Protein AF-A0A976CDK0-F1 (afdb_monomer)

Radius of gyration: 31.65 Å; Cα contacts (8 Å, |Δi|>4): 312; chains: 1; bounding box: 54×94×90 Å

Nearest PDB structures (foldseek):
  4zwt-assembly2_L  TM=7.787E-01  e=9.839E-01  Tequatrovirus T4
  4zwt-assembly1_A  TM=8.012E-01  e=1.835E+00  Tequatrovirus T4
  4zwt-assembly1_B  TM=7.667E-01  e=1.952E+00  Tequatrovirus T4
  4zwt-assembly1_F  TM=6.330E-01  e=9.839E-01  Tequatrovirus T4

Sequence (277 aa):
MKTQIATLITIPIVIILAWLLIQSVKGPIDMQNRIIEQQKSVTKKLKFLRILQKAYLGKYGKYAKDWESLIEFAKTGQIPNIVRRDVKTKVEGQYKTVIDTVGMISVADEIMKKYPEYTADDLPTIPNMSKDKKFGLAAGQLNMGKADGAKFMVQIFEIKDLYPLDPERGAFLNEKGEPMNVNNLIAEFNKRKEELEKEAKTFQDKMDKMLEDERKKIGGGKPSDSVDSLATINLSKNADFRKNKEKWTDLSKYINLNRKRIEKLEKEPLRIGSLEE

Structure (mmCIF, N/CA/C/O backbone):
data_AF-A0A976CDK0-F1
#
_entry.id   AF-A0A976CDK0-F1
#
loop_
_atom_site.group_PDB
_atom_site.id
_atom_site.type_symbol
_atom_site.label_atom_id
_atom_site.label_alt_id
_atom_site.label_comp_id
_atom_site.label_asym_id
_atom_site.label_entity_id
_atom_site.label_seq_id
_atom_site.pdbx_PDB_ins_code
_atom_site.Cartn_x
_atom_site.Cartn_y
_atom_site.Cartn_z
_atom_site.occupancy
_atom_site.B_iso_or_equiv
_atom_site.auth_seq_id
_atom_site.auth_comp_id
_atom_site.auth_asym_id
_atom_site.auth_atom_id
_atom_site.pdbx_PDB_model_num
ATOM 1 N N . MET A 1 1 ? 27.046 51.647 -31.884 1.00 59.38 1 MET A N 1
ATOM 2 C CA . MET A 1 1 ? 25.724 51.035 -32.163 1.00 59.38 1 MET A CA 1
ATOM 3 C C . MET A 1 1 ? 25.725 49.501 -32.065 1.00 59.38 1 MET A C 1
ATOM 5 O O . MET A 1 1 ? 24.799 48.970 -31.473 1.00 59.38 1 MET A O 1
ATOM 9 N N . LYS A 1 2 ? 26.749 48.767 -32.544 1.00 56.47 2 LYS A N 1
ATOM 10 C CA . LYS A 1 2 ? 26.783 47.281 -32.483 1.00 56.47 2 LYS A CA 1
ATOM 11 C C . LYS A 1 2 ? 26.787 46.682 -31.059 1.00 56.47 2 LYS A C 1
ATOM 13 O O . LYS A 1 2 ? 26.142 45.670 -30.824 1.00 56.47 2 LYS A O 1
ATOM 18 N N . THR A 1 3 ? 27.449 47.328 -30.099 1.00 66.44 3 THR A N 1
ATOM 19 C CA . THR A 1 3 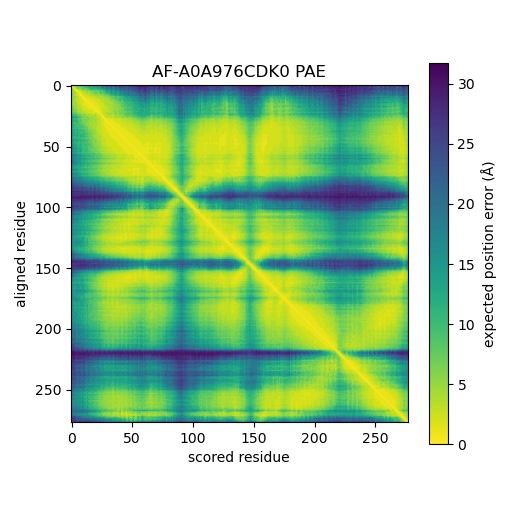? 27.498 46.893 -28.687 1.00 66.44 3 THR A CA 1
ATOM 20 C C . THR A 1 3 ? 26.181 47.102 -27.939 1.00 66.44 3 THR A C 1
ATOM 22 O O . THR A 1 3 ? 25.824 46.285 -27.102 1.00 66.44 3 THR A O 1
ATOM 25 N N . GLN A 1 4 ? 25.414 48.144 -28.273 1.00 66.00 4 GLN A N 1
ATOM 26 C CA . GLN A 1 4 ? 24.131 48.428 -27.615 1.00 66.00 4 GLN A CA 1
ATOM 27 C C . GLN A 1 4 ? 23.053 47.393 -27.968 1.00 6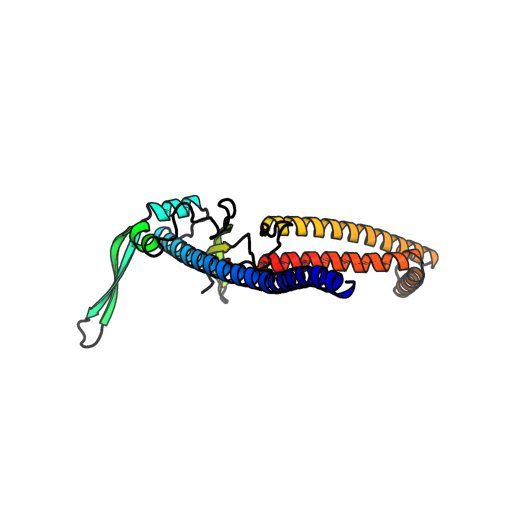6.00 4 GLN A C 1
ATOM 29 O O . GLN A 1 4 ? 22.265 47.015 -27.108 1.00 66.00 4 GLN A O 1
ATOM 34 N N . ILE A 1 5 ? 23.062 46.881 -29.203 1.00 74.06 5 ILE A N 1
ATOM 35 C CA . ILE A 1 5 ? 22.134 45.831 -29.652 1.00 74.06 5 ILE A CA 1
ATOM 36 C C . ILE A 1 5 ? 22.462 44.491 -28.975 1.00 74.06 5 ILE A C 1
ATOM 38 O O . ILE A 1 5 ? 21.556 43.790 -28.532 1.00 74.06 5 ILE A O 1
ATOM 42 N N . ALA A 1 6 ? 23.752 44.160 -28.827 1.00 72.62 6 ALA A N 1
ATOM 43 C CA . ALA A 1 6 ? 24.181 42.951 -28.123 1.00 72.62 6 ALA A CA 1
ATOM 44 C C . ALA A 1 6 ? 23.751 42.967 -26.646 1.00 72.62 6 ALA A C 1
ATOM 46 O O . ALA A 1 6 ? 23.193 41.985 -26.156 1.00 72.62 6 ALA A O 1
ATOM 47 N N . THR A 1 7 ? 23.929 44.092 -25.948 1.00 79.75 7 THR A N 1
ATOM 48 C CA . THR A 1 7 ? 23.494 44.237 -24.551 1.00 79.75 7 THR A CA 1
ATOM 49 C C . THR A 1 7 ? 21.972 44.143 -24.412 1.00 79.75 7 THR A C 1
ATOM 51 O O . THR A 1 7 ? 21.486 43.465 -23.509 1.00 79.75 7 THR A O 1
ATOM 54 N N . LEU A 1 8 ? 21.212 44.750 -25.331 1.00 84.12 8 LEU A N 1
ATOM 55 C CA . LEU A 1 8 ? 19.746 44.742 -25.301 1.00 84.12 8 LEU A CA 1
ATOM 56 C C . LEU A 1 8 ? 19.145 43.336 -25.477 1.00 84.12 8 LEU A C 1
ATOM 58 O O . LEU A 1 8 ? 18.120 43.038 -24.874 1.00 84.12 8 LEU A O 1
ATOM 62 N N . ILE A 1 9 ? 19.792 42.464 -26.259 1.00 85.38 9 ILE A N 1
ATOM 63 C CA . ILE A 1 9 ? 19.375 41.063 -26.453 1.00 85.38 9 ILE A CA 1
ATOM 64 C C . ILE A 1 9 ? 19.882 40.163 -25.315 1.00 85.38 9 ILE A C 1
ATOM 66 O O . ILE A 1 9 ? 19.202 39.222 -24.913 1.00 85.38 9 ILE A O 1
ATOM 70 N N . THR A 1 10 ? 21.057 40.454 -24.755 1.00 88.31 10 THR A N 1
ATOM 71 C CA . THR A 1 10 ? 21.660 39.609 -23.711 1.00 88.31 10 THR A CA 1
ATOM 72 C C . THR A 1 10 ? 20.915 39.721 -22.380 1.00 88.31 10 THR A C 1
ATOM 74 O O . THR A 1 10 ? 20.732 38.716 -21.700 1.00 88.31 10 THR A O 1
ATOM 77 N N . ILE A 1 11 ? 20.427 40.911 -22.015 1.00 91.25 11 ILE A N 1
ATOM 78 C CA . ILE A 1 11 ? 19.685 41.128 -20.760 1.00 91.25 11 ILE A CA 1
ATOM 79 C C . ILE A 1 11 ? 18.447 40.214 -20.623 1.00 91.25 11 ILE A C 1
ATOM 81 O O . ILE A 1 11 ? 18.363 39.506 -19.618 1.00 91.25 11 ILE A O 1
ATOM 85 N N . PRO A 1 12 ? 17.500 40.155 -21.584 1.00 92.56 12 PRO A N 1
ATOM 86 C CA . PRO A 1 12 ? 16.338 39.275 -21.462 1.00 92.56 12 PRO A CA 1
ATOM 87 C C . PRO A 1 12 ? 16.730 37.793 -21.447 1.00 92.56 12 PRO A C 1
ATOM 89 O O . PRO A 1 12 ? 16.128 37.020 -20.707 1.00 92.56 12 PRO A O 1
ATOM 92 N N . ILE A 1 13 ? 17.777 37.397 -22.180 1.00 93.62 13 ILE A N 1
ATOM 93 C CA . ILE A 1 13 ? 18.296 36.021 -22.147 1.00 93.62 13 ILE A CA 1
ATOM 94 C C . ILE A 1 13 ? 18.815 35.671 -20.748 1.00 93.62 13 ILE A C 1
ATOM 96 O O . ILE A 1 13 ? 18.483 34.612 -20.222 1.00 93.62 13 ILE A O 1
ATOM 100 N N . VAL A 1 14 ? 19.575 36.565 -20.111 1.00 93.75 14 VAL A N 1
ATOM 101 C CA . VAL A 1 14 ? 20.077 36.362 -18.742 1.00 93.75 14 VAL A CA 1
ATOM 102 C C . VAL A 1 14 ? 18.929 36.269 -17.736 1.00 93.75 14 VAL A C 1
ATOM 104 O O . VAL A 1 14 ? 18.975 35.421 -16.850 1.00 93.75 14 VAL A O 1
ATOM 107 N N . ILE A 1 15 ? 17.875 37.075 -17.886 1.00 94.19 15 ILE A N 1
ATOM 108 C CA . ILE A 1 15 ? 16.689 37.010 -17.015 1.00 94.19 15 ILE A CA 1
ATOM 109 C C . ILE A 1 15 ? 15.954 35.672 -17.183 1.00 94.19 15 ILE A C 1
ATOM 111 O O . ILE A 1 15 ? 15.599 35.041 -16.187 1.00 94.19 15 ILE A O 1
ATOM 115 N N . ILE A 1 16 ? 15.767 35.204 -18.422 1.00 95.44 16 ILE A N 1
ATOM 116 C CA . ILE A 1 16 ? 15.150 33.898 -18.705 1.00 95.44 16 ILE A CA 1
ATOM 117 C C . ILE A 1 16 ? 15.999 32.767 -18.117 1.00 95.44 16 ILE A C 1
ATOM 119 O O . ILE A 1 16 ? 15.465 31.874 -17.463 1.00 95.44 16 ILE A O 1
ATOM 123 N N . LEU A 1 17 ? 17.322 32.818 -18.288 1.00 92.62 17 LEU A N 1
ATOM 124 C CA . LEU A 1 17 ? 18.241 31.831 -17.718 1.00 92.62 17 LEU A CA 1
ATOM 125 C C . LEU A 1 17 ? 18.219 31.841 -16.185 1.00 92.62 17 LEU A C 1
ATOM 127 O O . LEU A 1 17 ? 18.187 30.777 -15.571 1.00 92.62 17 LEU A O 1
ATOM 131 N N . ALA A 1 18 ? 18.176 33.019 -15.558 1.00 92.56 18 ALA A N 1
ATOM 132 C CA . ALA A 1 18 ? 18.043 33.140 -14.110 1.00 92.56 18 ALA A CA 1
ATOM 133 C C . ALA A 1 18 ? 16.724 32.524 -13.611 1.00 92.56 18 ALA A C 1
ATOM 135 O O . ALA A 1 18 ? 16.719 31.800 -12.615 1.00 92.56 18 ALA A O 1
ATOM 136 N N . TRP A 1 19 ? 15.616 32.745 -14.326 1.00 92.81 19 TRP A N 1
ATOM 137 C CA . TRP A 1 19 ? 14.326 32.132 -14.007 1.00 92.81 19 TRP A CA 1
ATOM 138 C C . TRP A 1 19 ? 14.344 30.603 -14.170 1.00 92.81 19 TRP A C 1
ATOM 140 O O . TRP A 1 19 ? 13.895 29.893 -13.269 1.00 92.81 19 TRP A O 1
ATOM 150 N N . LEU A 1 20 ? 14.936 30.084 -15.254 1.00 91.12 20 LEU A N 1
ATOM 151 C CA . LEU A 1 20 ? 15.086 28.642 -15.488 1.00 91.12 20 LEU A CA 1
ATOM 152 C C . LEU A 1 20 ? 15.945 27.962 -14.413 1.00 91.12 20 LEU A C 1
ATOM 154 O O . LEU A 1 20 ? 15.600 26.872 -13.960 1.00 91.12 20 LEU A O 1
ATOM 158 N N . LEU A 1 21 ? 17.024 28.605 -13.955 1.00 90.00 21 LEU A N 1
ATOM 159 C CA . LEU A 1 21 ? 17.853 28.088 -12.860 1.00 90.00 21 LEU A CA 1
ATOM 160 C C . LEU A 1 21 ? 17.070 28.006 -11.547 1.00 90.00 21 LEU A C 1
ATOM 162 O O . LEU A 1 21 ? 17.123 26.986 -10.858 1.00 90.00 21 LEU A O 1
ATOM 166 N N . ILE A 1 22 ? 16.296 29.046 -11.221 1.00 88.69 22 ILE A N 1
ATOM 167 C CA . ILE A 1 22 ? 15.431 29.043 -10.036 1.00 88.69 22 ILE A CA 1
ATOM 168 C C . ILE A 1 22 ? 14.406 27.908 -10.132 1.00 88.69 22 ILE A C 1
ATOM 170 O O . ILE A 1 22 ? 14.217 27.175 -9.162 1.00 88.69 22 ILE A O 1
ATOM 174 N N . GLN A 1 23 ? 13.760 27.735 -11.286 1.00 86.88 23 GLN A N 1
ATOM 175 C CA . GLN A 1 23 ? 12.752 26.695 -11.480 1.00 86.88 23 GLN A CA 1
ATOM 176 C C . GLN A 1 23 ? 13.356 25.283 -11.429 1.00 86.88 23 GLN A C 1
ATOM 178 O O . GLN A 1 23 ? 12.763 24.387 -10.827 1.00 86.88 23 GLN A O 1
ATOM 183 N N . SER A 1 24 ? 14.561 25.099 -11.980 1.00 83.88 24 SER A N 1
ATOM 184 C CA . SER A 1 24 ? 15.288 23.826 -11.954 1.00 83.88 24 SER A CA 1
ATOM 185 C C . SER A 1 24 ? 15.629 23.366 -10.536 1.00 83.88 24 SER A C 1
ATOM 187 O O . SER A 1 24 ? 15.655 22.164 -10.286 1.00 83.88 24 SER A O 1
ATOM 189 N N . VAL A 1 25 ? 15.903 24.297 -9.615 1.00 84.88 25 VAL A N 1
ATOM 190 C CA . VAL A 1 25 ? 16.219 23.974 -8.214 1.00 84.88 25 VAL A CA 1
ATOM 191 C C . VAL A 1 25 ? 14.953 23.858 -7.364 1.00 84.88 25 VAL A C 1
ATOM 193 O O . VAL A 1 25 ? 14.850 22.948 -6.545 1.00 84.88 25 VAL A O 1
ATOM 196 N N . LYS A 1 26 ? 13.967 24.744 -7.560 1.00 87.12 26 LYS A N 1
ATOM 197 C CA . LYS A 1 26 ? 12.725 24.736 -6.769 1.00 87.12 26 LYS A CA 1
ATOM 198 C C . LYS A 1 26 ? 11.848 23.517 -7.044 1.00 87.12 26 LYS A C 1
ATOM 200 O O . LYS A 1 26 ? 11.309 22.956 -6.099 1.00 87.12 26 LYS A O 1
ATOM 205 N N . GLY A 1 27 ? 11.762 23.056 -8.294 1.00 84.94 27 GLY A N 1
ATOM 206 C CA . GLY A 1 27 ? 10.902 21.924 -8.666 1.00 84.94 27 GLY A CA 1
ATOM 207 C C . GLY A 1 27 ? 11.129 20.658 -7.819 1.00 84.94 27 GLY A C 1
ATOM 208 O O . GLY A 1 27 ? 10.179 20.166 -7.207 1.00 84.94 27 GLY A O 1
ATOM 209 N N . PRO A 1 28 ? 12.369 20.137 -7.723 1.00 85.94 28 PRO A N 1
ATOM 210 C CA . PRO A 1 28 ? 12.673 18.979 -6.882 1.00 85.94 28 PRO A CA 1
ATOM 211 C C . PRO A 1 28 ? 12.389 19.203 -5.390 1.00 85.94 28 PRO A C 1
ATOM 213 O O . PRO A 1 28 ? 11.895 18.295 -4.725 1.00 85.94 28 PRO A O 1
ATOM 216 N N . ILE A 1 29 ? 12.670 20.403 -4.872 1.00 88.56 29 ILE A N 1
ATOM 217 C CA . ILE A 1 29 ? 12.457 20.748 -3.458 1.00 88.56 29 ILE A CA 1
ATOM 218 C C . ILE A 1 29 ? 10.961 20.761 -3.129 1.00 88.56 29 ILE A C 1
ATOM 220 O O . ILE A 1 29 ? 10.534 20.146 -2.153 1.00 88.56 29 ILE A O 1
ATOM 224 N N . ASP A 1 30 ? 10.151 21.402 -3.969 1.00 89.56 30 ASP A N 1
ATOM 225 C CA . ASP A 1 30 ? 8.702 21.480 -3.780 1.00 89.56 30 ASP A CA 1
ATOM 226 C C . ASP A 1 30 ? 8.060 20.086 -3.861 1.00 89.56 30 ASP A C 1
ATOM 228 O O . ASP A 1 30 ? 7.170 19.757 -3.073 1.00 89.56 30 ASP A O 1
ATOM 232 N N . MET A 1 31 ? 8.561 19.223 -4.752 1.00 87.69 31 MET A N 1
ATOM 233 C CA . MET A 1 31 ? 8.124 17.828 -4.839 1.00 87.69 31 MET A CA 1
ATOM 234 C C . MET A 1 31 ? 8.467 17.040 -3.567 1.00 87.69 31 MET A C 1
ATOM 236 O O . MET A 1 31 ? 7.613 16.318 -3.050 1.00 87.69 31 MET A O 1
ATOM 240 N N . GLN A 1 32 ? 9.684 17.186 -3.034 1.00 90.62 32 GLN A N 1
ATOM 241 C CA . GLN A 1 32 ? 10.087 16.530 -1.785 1.00 90.62 32 GLN A CA 1
ATOM 242 C C . GLN A 1 32 ? 9.243 17.001 -0.597 1.00 90.62 32 GLN A C 1
ATOM 244 O O . GLN A 1 32 ? 8.732 16.173 0.157 1.00 90.62 32 GLN A O 1
ATOM 249 N N . ASN A 1 33 ? 9.021 18.311 -0.468 1.00 92.69 33 ASN A N 1
ATOM 250 C CA . ASN A 1 33 ? 8.164 18.870 0.577 1.00 92.69 33 ASN A CA 1
ATOM 251 C C . ASN A 1 33 ? 6.738 18.317 0.479 1.00 92.69 33 ASN A C 1
ATOM 253 O O . ASN A 1 33 ? 6.183 17.855 1.477 1.00 92.69 33 ASN A O 1
ATOM 257 N N . ARG A 1 34 ? 6.181 18.256 -0.736 1.00 91.88 34 ARG A N 1
ATOM 258 C CA . ARG A 1 34 ? 4.864 17.662 -0.985 1.00 91.88 34 ARG A CA 1
ATOM 259 C C . ARG A 1 34 ? 4.804 16.187 -0.578 1.00 91.88 34 ARG A C 1
ATOM 261 O O . ARG A 1 34 ? 3.802 15.761 -0.007 1.00 91.88 34 ARG A O 1
ATOM 268 N N . ILE A 1 35 ? 5.850 15.404 -0.853 1.00 92.44 35 ILE A N 1
ATOM 269 C CA . ILE A 1 35 ? 5.938 13.999 -0.424 1.00 92.44 35 ILE A CA 1
ATOM 270 C C . ILE A 1 35 ? 5.919 13.903 1.105 1.00 92.44 35 ILE A C 1
ATOM 272 O O . ILE A 1 35 ? 5.119 13.146 1.655 1.00 92.44 35 ILE A O 1
ATOM 276 N N . ILE A 1 36 ? 6.742 14.697 1.792 1.00 93.56 36 ILE A N 1
ATOM 277 C CA . ILE A 1 36 ? 6.853 14.689 3.258 1.00 93.56 36 ILE A CA 1
ATOM 278 C C . ILE A 1 36 ? 5.518 15.073 3.914 1.00 93.56 36 ILE A C 1
ATOM 280 O O . ILE A 1 36 ? 5.033 14.381 4.816 1.00 93.56 36 ILE A O 1
ATOM 284 N N . GLU A 1 37 ? 4.887 16.153 3.452 1.00 94.44 37 GLU A N 1
ATOM 285 C CA . 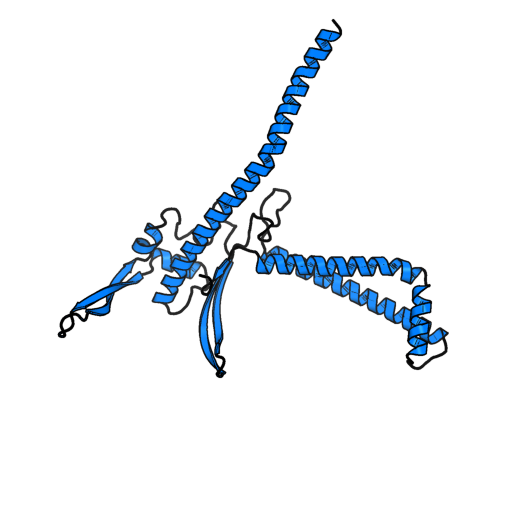GLU A 1 37 ? 3.586 16.605 3.959 1.00 94.44 37 GLU A CA 1
ATOM 286 C C . GLU A 1 37 ? 2.487 15.569 3.727 1.00 94.44 37 GLU A C 1
ATOM 288 O O . GLU A 1 37 ? 1.654 15.310 4.611 1.00 94.44 37 GLU A O 1
ATOM 293 N N . GLN A 1 38 ? 2.514 14.928 2.558 1.00 93.19 38 GLN A N 1
ATOM 294 C CA . GLN A 1 38 ? 1.556 13.895 2.223 1.00 93.19 38 GLN A CA 1
ATOM 295 C C . GLN A 1 38 ? 1.731 12.660 3.101 1.00 93.19 38 GLN A C 1
ATOM 297 O O . GLN A 1 38 ? 0.758 12.172 3.674 1.00 93.19 38 GLN A O 1
ATOM 302 N N . GLN A 1 39 ? 2.961 12.188 3.287 1.00 92.00 39 GLN A N 1
ATOM 303 C CA . GLN A 1 39 ? 3.252 11.057 4.166 1.00 92.00 39 GLN A CA 1
ATOM 304 C C . GLN A 1 39 ? 2.840 11.323 5.607 1.00 92.00 39 GLN A C 1
ATOM 306 O O . GLN A 1 39 ? 2.274 10.444 6.263 1.00 92.00 39 GLN A O 1
ATOM 311 N N . LYS A 1 40 ? 3.079 12.539 6.104 1.00 94.62 40 LYS A N 1
ATOM 312 C CA . LYS A 1 40 ? 2.646 12.947 7.442 1.00 94.62 40 LYS A CA 1
ATOM 313 C C . LYS A 1 40 ? 1.124 12.871 7.569 1.00 94.62 40 LYS A C 1
ATOM 315 O O . LYS A 1 40 ? 0.618 12.314 8.545 1.00 94.62 40 LYS A O 1
ATOM 320 N N . SER A 1 41 ? 0.402 13.375 6.569 1.00 95.19 41 SER A N 1
ATOM 321 C CA . SER A 1 41 ? -1.065 13.348 6.519 1.00 95.19 41 SER A CA 1
ATOM 322 C C . SER A 1 41 ? -1.619 11.923 6.433 1.00 95.19 41 SER A C 1
ATOM 324 O O . SER A 1 41 ? -2.510 11.564 7.206 1.00 95.19 41 SER A O 1
ATOM 326 N N . VAL A 1 42 ? -1.052 11.087 5.558 1.00 95.19 42 VAL A N 1
ATOM 327 C CA . VAL A 1 42 ? -1.414 9.670 5.405 1.00 95.19 42 VAL A CA 1
ATOM 328 C C . VAL A 1 42 ? -1.152 8.902 6.696 1.00 95.19 42 VAL A C 1
ATOM 330 O O . VAL A 1 42 ? -2.057 8.259 7.216 1.00 95.19 42 VAL A O 1
ATOM 333 N N . THR A 1 43 ? 0.038 9.032 7.283 1.00 94.44 43 THR A N 1
ATOM 334 C CA . THR A 1 43 ? 0.395 8.361 8.543 1.00 94.44 43 THR A CA 1
ATOM 335 C C . THR A 1 43 ? -0.544 8.761 9.679 1.00 94.44 43 THR A C 1
ATOM 337 O O . THR A 1 43 ? -0.986 7.908 10.452 1.00 94.44 43 THR A O 1
ATOM 340 N N . LYS A 1 44 ? -0.889 10.051 9.785 1.00 95.25 44 LYS A N 1
ATOM 341 C CA . LYS A 1 44 ? -1.844 10.542 10.787 1.00 95.25 44 LYS A CA 1
ATOM 342 C C . LYS A 1 44 ? -3.229 9.916 10.591 1.00 95.25 44 LYS A C 1
ATOM 344 O O . LYS A 1 44 ? -3.808 9.424 11.561 1.00 95.25 44 LYS A O 1
ATOM 349 N N . LYS A 1 45 ? -3.720 9.857 9.348 1.00 95.88 45 LYS A N 1
ATOM 350 C CA . LYS A 1 45 ? -5.005 9.226 9.015 1.00 95.88 45 LYS A CA 1
ATOM 351 C C . LYS A 1 45 ? -4.987 7.723 9.300 1.00 95.88 45 LYS A C 1
ATOM 353 O O . LYS A 1 45 ? -5.925 7.224 9.911 1.00 95.88 45 LYS A O 1
ATOM 358 N N . LEU A 1 46 ? -3.918 7.013 8.941 1.00 95.50 46 LEU A N 1
ATOM 359 C CA . LEU A 1 46 ? -3.758 5.586 9.235 1.00 95.50 46 LEU A CA 1
ATOM 360 C C . LEU A 1 46 ? -3.798 5.319 10.749 1.00 95.50 46 LEU A C 1
ATOM 362 O O . LEU A 1 46 ? -4.531 4.437 11.197 1.00 95.50 46 LEU A O 1
ATOM 366 N N . LYS A 1 47 ? -3.082 6.111 11.562 1.00 94.38 47 LYS A N 1
ATOM 367 C CA . LYS A 1 47 ? -3.126 6.001 13.035 1.00 94.38 47 LYS A CA 1
ATOM 368 C C . LYS A 1 47 ? -4.531 6.223 13.588 1.00 94.38 47 LYS A C 1
ATOM 370 O O . LYS A 1 47 ? -4.970 5.492 14.471 1.00 94.38 47 LYS A O 1
ATOM 375 N N . PHE A 1 48 ? -5.249 7.200 13.049 1.00 95.12 48 PHE A N 1
ATOM 376 C CA . PHE A 1 48 ? -6.640 7.443 13.405 1.00 95.12 48 PHE A CA 1
ATOM 377 C C . PHE A 1 48 ? -7.555 6.260 13.034 1.00 95.12 48 PHE A C 1
ATOM 379 O O . PHE A 1 48 ? -8.328 5.790 13.869 1.00 95.12 48 PHE A O 1
ATOM 386 N N . LEU A 1 49 ? -7.412 5.699 11.831 1.00 96.25 49 LEU A N 1
ATOM 387 C CA . LEU A 1 49 ? -8.163 4.514 11.408 1.00 96.25 49 LEU A CA 1
ATOM 388 C C . LEU A 1 49 ? -7.856 3.286 12.284 1.00 96.25 49 LEU A C 1
ATOM 390 O O . LEU A 1 49 ? -8.768 2.526 12.606 1.00 96.25 49 LEU A O 1
ATOM 394 N N . ARG A 1 50 ? -6.608 3.123 12.747 1.00 95.00 50 ARG A N 1
ATOM 395 C CA . ARG A 1 50 ? -6.225 2.094 13.736 1.00 95.00 50 ARG A CA 1
ATOM 396 C C . ARG A 1 50 ? -7.003 2.261 15.044 1.00 95.00 50 ARG A C 1
ATOM 398 O O . ARG A 1 50 ? -7.443 1.262 15.610 1.00 95.00 50 ARG A O 1
ATOM 405 N N . ILE A 1 51 ? -7.184 3.492 15.528 1.00 94.25 51 ILE A N 1
ATOM 406 C CA . ILE A 1 51 ? -7.964 3.771 16.747 1.00 94.25 51 ILE A CA 1
ATOM 407 C C . ILE A 1 51 ? -9.429 3.367 16.544 1.00 94.25 51 ILE A C 1
ATOM 409 O O . ILE A 1 51 ? -9.974 2.646 17.380 1.00 94.25 51 ILE A O 1
ATOM 413 N N . LEU A 1 52 ? -10.037 3.746 15.415 1.00 95.19 52 LEU A N 1
ATOM 414 C CA . LEU A 1 52 ? -11.411 3.349 15.083 1.00 95.19 52 LEU A CA 1
ATOM 415 C C . LEU A 1 52 ? -11.567 1.826 14.977 1.00 95.19 52 LEU A C 1
ATOM 417 O O . LEU A 1 52 ? -12.500 1.268 15.546 1.00 95.19 52 LEU A O 1
ATOM 421 N N . GLN A 1 53 ? -10.631 1.137 14.322 1.00 95.88 53 GLN A N 1
ATOM 422 C CA . GLN A 1 53 ? -10.636 -0.325 14.218 1.00 95.88 53 GLN A CA 1
ATOM 423 C C . GLN A 1 53 ? -10.481 -1.009 15.584 1.00 95.88 53 GLN A C 1
ATOM 425 O O . GLN A 1 53 ? -11.176 -1.983 15.867 1.00 95.88 53 GLN A O 1
ATOM 430 N N . LYS A 1 54 ? -9.620 -0.496 16.474 1.00 94.00 54 LYS A N 1
ATOM 431 C CA . LYS A 1 54 ? -9.493 -1.006 17.853 1.00 94.00 54 LYS A CA 1
ATOM 432 C C . LYS A 1 54 ? -10.776 -0.795 18.661 1.00 94.00 54 LYS A C 1
ATOM 434 O O . LYS A 1 54 ? -11.181 -1.694 19.394 1.00 94.00 54 LYS A O 1
ATOM 439 N N . ALA A 1 55 ? -11.433 0.351 18.503 1.00 93.38 55 ALA A N 1
ATOM 440 C CA . ALA A 1 55 ? -12.730 0.614 19.120 1.00 93.38 55 ALA A CA 1
ATOM 441 C C . ALA A 1 55 ? -13.816 -0.340 18.587 1.00 93.38 55 ALA A C 1
ATOM 443 O O . ALA A 1 55 ? -14.585 -0.902 19.368 1.00 93.38 55 ALA A O 1
ATOM 444 N N . TYR A 1 56 ? -13.826 -0.592 17.275 1.00 95.12 56 TYR A N 1
ATOM 445 C CA . TYR A 1 56 ? -14.723 -1.551 16.630 1.00 95.12 56 TYR A CA 1
ATOM 446 C C . TYR A 1 56 ? -14.495 -2.977 17.161 1.00 95.12 56 TYR A C 1
ATOM 448 O O . TYR A 1 56 ? -15.451 -3.657 17.537 1.00 95.12 56 TYR A O 1
ATOM 456 N N . LEU A 1 57 ? -13.229 -3.399 17.292 1.00 93.19 57 LEU A N 1
ATOM 457 C CA . LEU A 1 57 ? -12.852 -4.671 17.918 1.00 93.19 57 LEU A CA 1
ATOM 458 C C . LEU A 1 57 ? -13.365 -4.767 19.357 1.00 93.19 57 LEU A C 1
ATOM 460 O O . LEU A 1 57 ? -13.919 -5.798 19.729 1.00 93.19 57 LEU A O 1
ATOM 464 N N . GLY A 1 58 ? -13.204 -3.707 20.153 1.00 90.38 58 GLY A N 1
ATOM 465 C CA . GLY A 1 58 ? -13.657 -3.678 21.544 1.00 90.38 58 GLY A CA 1
ATOM 466 C C . GLY A 1 58 ? -15.166 -3.892 21.694 1.00 90.38 58 GLY A C 1
ATOM 467 O O . GLY A 1 58 ? -15.595 -4.528 22.652 1.00 90.38 58 GLY A O 1
ATOM 468 N N . LYS A 1 59 ? -15.967 -3.415 20.733 1.00 91.00 59 LYS A N 1
ATOM 469 C CA . LYS A 1 59 ? -17.426 -3.596 20.735 1.00 91.00 59 LYS A CA 1
ATOM 470 C C . LYS A 1 59 ? -17.868 -4.942 20.157 1.00 91.00 59 LYS A C 1
ATOM 472 O O . LYS A 1 59 ? -18.742 -5.590 20.723 1.00 91.00 59 LYS A O 1
ATOM 477 N N . TYR A 1 60 ? -17.314 -5.340 19.013 1.00 92.75 60 TYR A N 1
ATOM 478 C CA . TYR A 1 60 ? -17.833 -6.460 18.217 1.00 92.75 60 TYR A CA 1
ATOM 479 C C . TYR A 1 60 ? -16.984 -7.737 18.292 1.00 92.75 60 TYR A C 1
ATOM 481 O O . TYR A 1 60 ? -17.341 -8.741 17.676 1.00 92.75 60 TYR A O 1
ATOM 489 N N . GLY A 1 61 ? -15.836 -7.718 18.979 1.00 90.62 61 GLY A N 1
ATOM 490 C CA . GLY A 1 61 ? -14.912 -8.859 19.075 1.00 90.62 61 GLY A CA 1
ATOM 491 C C . GLY A 1 61 ? -14.219 -9.231 17.754 1.00 90.62 61 GLY A C 1
ATOM 492 O O . GLY A 1 61 ? -13.544 -10.258 17.657 1.00 90.62 61 GLY A O 1
ATOM 493 N N . LYS A 1 62 ? -14.380 -8.410 16.713 1.00 93.75 62 LYS A N 1
ATOM 494 C CA . LYS A 1 62 ? -13.741 -8.544 15.397 1.00 93.75 62 LYS A CA 1
ATOM 495 C C . LYS A 1 62 ? -13.466 -7.165 14.808 1.00 93.75 62 LYS A C 1
ATOM 497 O O . LYS A 1 62 ? -14.148 -6.219 15.177 1.00 93.75 62 LYS A O 1
ATOM 502 N N . TYR A 1 63 ? -12.516 -7.061 13.884 1.00 96.00 63 TYR A N 1
ATOM 503 C CA . TYR A 1 63 ? -12.287 -5.837 13.109 1.00 96.00 63 TYR A CA 1
ATOM 504 C C . TYR A 1 63 ? -13.325 -5.665 11.989 1.00 96.00 63 TYR A C 1
ATOM 506 O O . TYR A 1 63 ? -13.940 -6.646 11.552 1.00 96.00 63 TYR A O 1
ATOM 514 N N . ALA A 1 64 ? -13.522 -4.429 11.522 1.00 96.06 64 ALA A N 1
ATOM 515 C CA . ALA A 1 64 ? -14.410 -4.146 10.397 1.00 96.06 64 ALA A CA 1
ATOM 516 C C . ALA A 1 64 ? -13.748 -4.603 9.089 1.00 96.06 64 ALA A C 1
ATOM 518 O O . ALA A 1 64 ? -12.592 -4.262 8.830 1.00 96.06 64 ALA A O 1
ATOM 519 N N . LYS A 1 65 ? -14.475 -5.388 8.285 1.00 95.38 65 LYS A N 1
ATOM 520 C CA . LYS A 1 65 ? -13.973 -5.963 7.023 1.00 95.38 65 LYS A CA 1
ATOM 521 C C . LYS A 1 65 ? -14.125 -5.017 5.837 1.00 95.38 65 LYS A C 1
ATOM 523 O O . LYS A 1 65 ? -13.411 -5.148 4.850 1.00 95.38 65 LYS A O 1
ATOM 528 N N . ASP A 1 66 ? -15.055 -4.088 5.953 1.00 96.12 66 ASP A N 1
ATOM 529 C CA . ASP A 1 66 ? -15.547 -3.215 4.906 1.00 96.12 66 ASP A CA 1
ATOM 530 C C . ASP A 1 66 ? -15.704 -1.791 5.444 1.00 96.12 66 ASP A C 1
ATOM 532 O O . ASP A 1 66 ? -15.859 -1.551 6.646 1.00 96.12 66 ASP A O 1
ATOM 536 N N 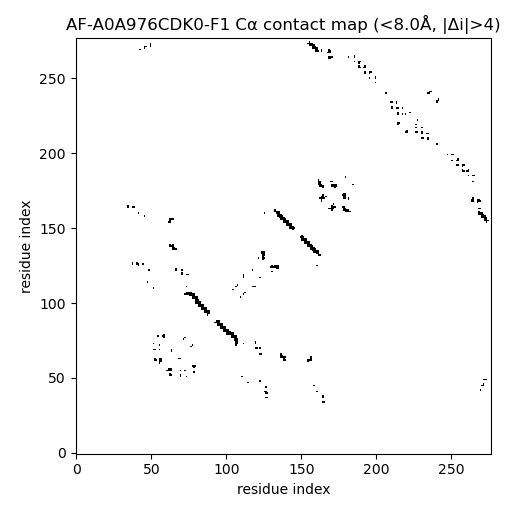. TRP A 1 67 ? -15.624 -0.830 4.527 1.00 96.25 67 TRP A N 1
ATOM 537 C CA . TRP A 1 67 ? -15.714 0.583 4.868 1.00 96.25 67 TRP A CA 1
ATOM 538 C C . TRP A 1 67 ? -17.101 0.968 5.369 1.00 96.25 67 TRP A C 1
ATOM 540 O O . TRP A 1 67 ? -17.187 1.786 6.272 1.00 96.25 67 TRP A O 1
ATOM 550 N N . GLU A 1 68 ? -18.163 0.373 4.829 1.00 96.19 68 GLU A N 1
ATOM 551 C CA . GLU A 1 68 ? -19.545 0.672 5.214 1.00 96.19 68 GLU A CA 1
ATOM 552 C C . GLU A 1 68 ? -19.770 0.425 6.710 1.00 96.19 68 GLU A C 1
ATOM 554 O O . GLU A 1 68 ? -20.144 1.351 7.431 1.00 96.19 68 GLU A O 1
ATOM 559 N N . SER A 1 69 ? -19.384 -0.755 7.203 1.00 95.94 69 SER A N 1
ATOM 560 C CA . SER A 1 69 ? -19.448 -1.093 8.631 1.00 95.94 69 SER A CA 1
ATOM 561 C C . SER A 1 69 ? -18.633 -0.136 9.510 1.00 95.94 69 SER A C 1
ATOM 563 O O . SER A 1 69 ? -19.049 0.225 10.614 1.00 95.94 69 SER A O 1
ATOM 565 N N . LEU A 1 70 ? -17.450 0.286 9.045 1.00 96.25 70 LEU A N 1
ATOM 566 C CA . LEU A 1 70 ? -16.597 1.208 9.800 1.00 96.25 70 LEU A CA 1
ATOM 567 C C . LEU A 1 70 ? -17.172 2.634 9.829 1.00 96.25 70 LEU A C 1
ATOM 569 O O . LEU A 1 70 ? -17.085 3.304 10.857 1.00 96.25 70 LEU A O 1
ATOM 573 N N . ILE A 1 71 ? -17.764 3.088 8.722 1.00 96.75 71 ILE A N 1
ATOM 574 C CA . ILE A 1 71 ? -18.419 4.397 8.594 1.00 96.75 71 ILE A CA 1
ATOM 575 C C . ILE A 1 71 ? -19.663 4.448 9.479 1.00 96.75 71 ILE A C 1
ATOM 577 O O . ILE A 1 71 ? -19.835 5.408 10.229 1.00 96.75 71 ILE A O 1
ATOM 581 N N . GLU A 1 72 ? -20.505 3.414 9.438 1.00 96.25 72 GLU A N 1
ATOM 582 C CA . GLU A 1 72 ? -21.682 3.316 10.302 1.00 96.25 72 GLU A CA 1
ATOM 583 C C . GLU A 1 72 ? -21.268 3.372 11.776 1.00 96.25 72 GLU A C 1
ATOM 585 O O . GLU A 1 72 ? -21.775 4.194 12.542 1.00 96.25 72 GLU A O 1
ATOM 590 N N . PHE A 1 73 ? -20.255 2.593 12.161 1.00 95.75 73 PHE A N 1
ATOM 591 C CA . PHE A 1 73 ? -19.715 2.630 13.515 1.00 95.75 73 PHE A CA 1
ATOM 592 C C . PHE A 1 73 ? -19.149 4.001 13.906 1.00 95.75 73 PHE A C 1
ATOM 594 O O . PHE A 1 73 ? -19.325 4.428 15.045 1.00 95.75 73 PHE A O 1
ATOM 601 N N . ALA A 1 74 ? -18.500 4.718 12.991 1.00 95.50 74 ALA A N 1
ATOM 602 C CA . ALA A 1 74 ? -18.004 6.062 13.269 1.00 95.50 74 ALA A CA 1
ATOM 603 C C . ALA A 1 74 ? -19.134 7.090 13.470 1.00 95.50 74 ALA A C 1
ATOM 605 O O . ALA A 1 74 ? -18.954 8.043 14.227 1.00 95.50 74 ALA A O 1
ATOM 606 N N . LYS A 1 75 ? -20.291 6.899 12.818 1.00 94.44 75 LYS A N 1
ATOM 607 C CA . LYS A 1 75 ? -21.456 7.797 12.911 1.00 94.44 75 LYS A CA 1
ATOM 608 C C . LYS A 1 75 ? -22.332 7.519 14.130 1.00 94.44 75 LYS A C 1
ATOM 610 O O . LYS A 1 75 ? -22.690 8.448 14.845 1.00 94.44 75 LYS A O 1
ATOM 615 N N . THR A 1 76 ? -22.711 6.260 14.339 1.00 93.50 76 THR A N 1
ATOM 616 C CA . THR A 1 76 ? -23.748 5.860 15.312 1.00 93.50 76 THR A CA 1
ATOM 617 C C . THR A 1 76 ? -23.234 4.877 16.361 1.00 93.50 76 THR A C 1
ATOM 619 O O . THR A 1 76 ? -23.962 4.493 17.279 1.00 93.50 76 THR A O 1
ATOM 622 N N . GLY A 1 77 ? -21.973 4.454 16.251 1.00 90.88 77 GLY A N 1
ATOM 623 C CA . GLY A 1 77 ? -21.362 3.520 17.179 1.00 90.88 77 GLY A CA 1
ATOM 624 C C . GLY A 1 77 ? -21.282 4.068 18.599 1.00 90.88 77 GLY A C 1
ATOM 625 O O . GLY A 1 77 ? -21.176 5.266 18.850 1.00 90.88 77 GLY A O 1
ATOM 626 N N . GLN A 1 78 ? -21.283 3.138 19.545 1.00 91.31 78 GLN A N 1
ATOM 627 C CA . GLN A 1 78 ? -21.146 3.409 20.969 1.00 91.31 78 GLN A CA 1
ATOM 628 C C . GLN A 1 78 ? -20.144 2.425 21.544 1.00 91.31 78 GLN A C 1
ATOM 630 O O . GLN A 1 78 ? -20.206 1.243 21.203 1.00 91.31 78 GLN A O 1
ATOM 635 N N . ILE A 1 79 ? -19.250 2.897 22.398 1.00 89.75 79 ILE A N 1
ATOM 636 C CA . ILE A 1 79 ? -18.223 2.088 23.053 1.00 89.75 79 ILE A CA 1
ATOM 637 C C . ILE A 1 79 ? -18.391 2.132 24.573 1.00 89.75 79 ILE A C 1
ATOM 639 O O . ILE A 1 79 ? -18.861 3.144 25.101 1.00 89.75 79 ILE A O 1
ATOM 643 N N . PRO A 1 80 ? -18.010 1.056 25.286 1.00 84.56 80 PRO A N 1
ATOM 644 C CA . PRO A 1 80 ? -18.006 1.064 26.741 1.00 84.56 80 PRO A CA 1
ATOM 645 C C . PRO A 1 80 ? -16.979 2.078 27.254 1.00 84.56 80 PRO A C 1
ATOM 647 O O . PRO A 1 80 ? -15.804 2.038 26.886 1.00 84.56 80 PRO A O 1
ATOM 650 N N . ASN A 1 81 ? -17.422 2.984 28.121 1.00 84.44 81 ASN A N 1
ATOM 651 C CA . ASN A 1 81 ? -16.558 3.898 28.849 1.00 84.44 81 ASN A CA 1
ATOM 652 C C . ASN A 1 81 ? -15.953 3.167 30.049 1.00 84.44 81 ASN A C 1
ATOM 654 O O . ASN A 1 81 ? -16.616 2.954 31.069 1.00 84.44 81 ASN A O 1
ATOM 658 N N . ILE A 1 82 ? -14.699 2.756 29.898 1.00 82.38 82 ILE A N 1
ATOM 659 C CA . ILE A 1 82 ? -13.968 1.995 30.906 1.00 82.38 82 ILE A CA 1
ATOM 660 C C . ILE A 1 82 ? -13.182 2.967 31.784 1.00 82.38 82 ILE A C 1
ATOM 662 O O . ILE A 1 82 ? -12.283 3.660 31.310 1.00 82.38 82 ILE A O 1
ATOM 666 N N . VAL A 1 83 ? -13.474 2.969 33.083 1.00 78.50 83 VAL A N 1
ATOM 667 C CA . VAL A 1 83 ? -12.779 3.794 34.073 1.00 78.50 83 VAL A CA 1
ATOM 668 C C . VAL A 1 83 ? -11.976 2.894 35.002 1.00 78.50 83 VAL A C 1
ATOM 670 O O . VAL A 1 83 ? -12.480 1.911 35.549 1.00 78.50 83 VAL A O 1
ATOM 673 N N . ARG A 1 84 ? -10.700 3.238 35.195 1.00 82.56 84 ARG A N 1
ATOM 674 C CA . ARG A 1 84 ? -9.845 2.605 36.203 1.00 82.56 84 ARG A CA 1
ATOM 675 C C . ARG A 1 84 ? -9.994 3.361 37.516 1.00 82.56 84 ARG A C 1
ATOM 677 O O . ARG A 1 84 ? -9.794 4.572 37.545 1.00 82.56 84 ARG A O 1
ATOM 684 N N . ARG A 1 85 ? -10.357 2.655 38.587 1.00 79.75 85 ARG A N 1
ATOM 685 C CA . ARG A 1 85 ? -10.468 3.211 39.940 1.00 79.75 85 ARG A CA 1
ATOM 686 C C . ARG A 1 85 ? -9.602 2.410 40.897 1.00 79.75 85 ARG A C 1
ATOM 688 O O . ARG A 1 85 ? -9.730 1.190 40.966 1.00 79.75 85 ARG A O 1
ATOM 695 N N . ASP A 1 86 ? -8.772 3.101 41.666 1.00 79.00 86 ASP A N 1
ATOM 696 C CA . ASP A 1 86 ? -7.982 2.480 42.724 1.00 79.00 86 ASP A CA 1
ATOM 697 C C . ASP A 1 86 ? -8.770 2.525 44.030 1.00 79.00 86 ASP A C 1
ATOM 699 O O . ASP A 1 86 ? -9.009 3.584 44.612 1.00 79.00 86 ASP A O 1
ATOM 703 N N . VAL A 1 87 ? -9.217 1.356 44.480 1.00 77.00 87 VAL A N 1
ATOM 704 C CA . VAL A 1 87 ? -9.985 1.209 45.715 1.00 77.00 87 VAL A CA 1
ATOM 705 C C . VAL A 1 87 ? -9.022 0.828 46.835 1.00 77.00 87 VAL A C 1
ATOM 707 O O . VAL A 1 87 ? -8.259 -0.131 46.706 1.00 77.00 87 VAL A O 1
ATOM 710 N N . LYS A 1 88 ? -9.045 1.575 47.946 1.00 69.06 88 LYS A N 1
ATOM 711 C CA . LYS A 1 88 ? -8.263 1.228 49.141 1.00 69.06 88 LYS A CA 1
ATOM 712 C C . LYS A 1 88 ? -8.750 -0.105 49.704 1.00 69.06 88 LYS A C 1
ATOM 714 O O . LYS A 1 88 ? -9.943 -0.291 49.942 1.00 69.06 88 LYS A O 1
ATOM 719 N N . THR A 1 89 ? -7.823 -1.028 49.916 1.00 71.62 89 THR A N 1
ATOM 720 C CA . THR A 1 89 ? -8.115 -2.323 50.540 1.00 71.62 89 THR A CA 1
ATOM 721 C C . THR A 1 89 ? -8.178 -2.148 52.062 1.00 71.62 89 THR A C 1
ATOM 723 O O . THR A 1 89 ? -7.631 -1.189 52.599 1.00 71.62 89 THR A O 1
ATO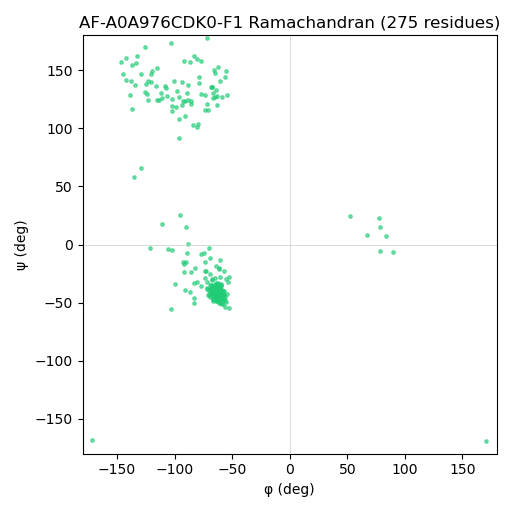M 726 N N . LYS A 1 90 ? -8.830 -3.073 52.785 1.00 67.50 90 LYS A N 1
ATOM 727 C CA . LYS A 1 90 ? -8.886 -3.062 54.266 1.00 67.50 90 LYS A CA 1
ATOM 728 C C . LYS A 1 90 ? -7.509 -3.174 54.946 1.00 67.50 90 LYS A C 1
ATOM 730 O O . LYS A 1 90 ? -7.418 -2.955 56.146 1.00 67.50 90 LYS A O 1
ATOM 735 N N . VAL A 1 91 ? -6.469 -3.531 54.195 1.00 70.81 91 VAL A N 1
ATOM 736 C CA . VAL A 1 91 ? -5.078 -3.570 54.653 1.00 70.81 91 VAL A CA 1
ATOM 737 C C . VAL A 1 91 ? -4.428 -2.228 54.324 1.00 70.81 91 VAL A C 1
ATOM 739 O O . VAL A 1 91 ? -4.431 -1.811 53.162 1.00 70.81 91 VAL A O 1
ATOM 742 N N . GLU A 1 92 ? -3.893 -1.547 55.339 1.00 64.25 92 GLU A N 1
ATOM 743 C CA . GLU A 1 92 ? -3.230 -0.251 55.173 1.00 64.25 92 GLU A CA 1
ATOM 744 C C . GLU A 1 92 ? -2.118 -0.326 54.114 1.00 64.25 92 GLU A C 1
ATOM 746 O O . GLU A 1 92 ? -1.265 -1.210 54.134 1.00 64.25 92 GLU A O 1
ATOM 751 N N . GLY A 1 93 ? -2.151 0.605 53.156 1.00 67.38 93 GLY A N 1
ATOM 752 C CA . GLY A 1 93 ? -1.131 0.746 52.112 1.00 67.38 93 GLY A CA 1
ATOM 753 C C . GLY A 1 93 ? -1.358 -0.048 50.819 1.00 67.38 93 GLY A C 1
ATOM 754 O O . GLY A 1 93 ? -0.625 0.176 49.859 1.00 67.38 93 GLY A O 1
ATOM 755 N N . GLN A 1 94 ? -2.373 -0.919 50.731 1.00 68.56 94 GLN A N 1
ATOM 756 C CA . GLN A 1 94 ? -2.660 -1.680 49.505 1.00 68.56 94 GLN A CA 1
ATOM 757 C C . GLN A 1 94 ? -3.842 -1.103 48.713 1.00 68.56 94 GLN A C 1
ATOM 759 O O . GLN A 1 94 ? -4.985 -1.077 49.180 1.00 68.56 94 GLN A O 1
ATOM 764 N N . TYR A 1 95 ? -3.581 -0.694 47.472 1.00 71.50 95 TYR A N 1
ATOM 765 C CA . TYR A 1 95 ? -4.601 -0.261 46.514 1.00 71.50 95 TYR A CA 1
ATOM 766 C C . TYR A 1 95 ? -4.947 -1.408 45.565 1.00 71.50 95 TYR A C 1
ATOM 768 O O . TYR A 1 95 ? -4.059 -2.045 45.002 1.00 71.50 95 TYR A O 1
ATOM 776 N N . LYS A 1 96 ? -6.243 -1.664 45.373 1.00 77.69 96 LYS A N 1
ATOM 777 C CA . LYS A 1 96 ? -6.741 -2.584 44.351 1.00 77.69 96 LYS A CA 1
ATOM 778 C C . LYS A 1 96 ? -7.259 -1.772 43.173 1.00 77.69 96 LYS A C 1
ATOM 780 O O . LYS A 1 96 ? -8.265 -1.076 43.302 1.00 77.69 96 LYS A O 1
ATOM 785 N N . THR A 1 97 ? -6.614 -1.901 42.020 1.00 76.75 97 THR A N 1
ATOM 786 C CA . THR A 1 97 ? -7.129 -1.327 40.775 1.00 76.75 97 THR A CA 1
ATOM 787 C C . THR A 1 97 ? -8.312 -2.157 40.292 1.00 76.75 97 THR A C 1
ATOM 789 O O . THR A 1 97 ? -8.179 -3.339 39.970 1.00 76.75 97 THR A O 1
ATOM 792 N N . VAL A 1 98 ? -9.487 -1.538 40.254 1.00 77.88 98 VAL A N 1
ATOM 793 C CA . VAL A 1 98 ? -10.710 -2.106 39.690 1.00 77.88 98 VAL A CA 1
ATOM 794 C C . VAL A 1 98 ? -10.984 -1.399 38.370 1.00 77.88 98 VAL A C 1
ATOM 796 O O . VAL A 1 98 ? -10.990 -0.169 38.288 1.00 77.88 98 VAL A O 1
ATOM 799 N N . ILE A 1 99 ? -11.181 -2.191 37.322 1.00 78.31 99 ILE A N 1
ATOM 800 C CA . ILE A 1 99 ? -11.571 -1.708 36.002 1.00 78.31 99 ILE A CA 1
ATOM 801 C C . ILE A 1 99 ? -13.077 -1.904 35.896 1.00 78.31 99 ILE A C 1
ATOM 803 O O . ILE A 1 99 ? -13.548 -3.035 35.990 1.00 78.31 99 ILE A O 1
ATOM 807 N N . ASP A 1 100 ? -13.812 -0.810 35.737 1.00 76.88 100 ASP A N 1
ATOM 808 C CA . ASP A 1 100 ? -15.272 -0.822 35.715 1.00 76.88 100 ASP A CA 1
ATOM 809 C C . ASP A 1 100 ? -15.807 -0.085 34.482 1.00 76.88 100 ASP A C 1
ATOM 811 O O . ASP A 1 100 ? -15.193 0.876 34.008 1.00 76.88 100 ASP A O 1
ATOM 815 N N . THR A 1 101 ? -16.941 -0.541 33.950 1.00 80.88 101 THR A N 1
ATOM 816 C CA . THR A 1 101 ? -17.599 0.099 32.803 1.00 80.88 101 THR A CA 1
ATOM 817 C C . THR A 1 101 ? -18.683 1.025 33.324 1.00 80.88 101 THR A C 1
ATOM 819 O O . THR A 1 101 ? -19.717 0.577 33.805 1.00 80.88 101 THR A O 1
ATOM 822 N N . VAL A 1 102 ? -18.444 2.331 33.234 1.00 80.50 102 VA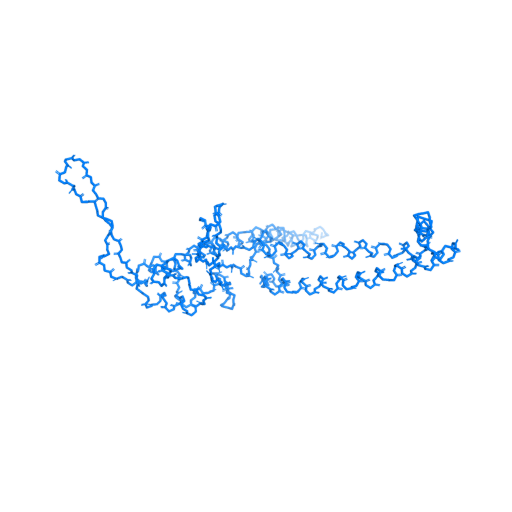L A N 1
ATOM 823 C CA . VAL A 1 102 ? -19.315 3.348 33.847 1.00 80.50 102 VAL A CA 1
ATOM 824 C C . VAL A 1 102 ? -20.527 3.671 32.965 1.00 80.50 102 VAL A C 1
ATOM 826 O O . VAL A 1 102 ? -21.541 4.158 33.455 1.00 80.50 102 VAL A O 1
ATOM 829 N N . GLY A 1 103 ? -20.458 3.375 31.666 1.00 84.44 103 GLY A N 1
ATOM 830 C CA . GLY A 1 103 ? -21.569 3.566 30.736 1.00 84.44 103 GLY A CA 1
ATOM 831 C C . GLY A 1 103 ? -21.153 3.359 29.285 1.00 84.44 103 GLY A C 1
ATOM 832 O O . GLY A 1 103 ? -20.050 2.889 29.014 1.00 84.44 103 GLY A O 1
ATOM 833 N N . MET A 1 104 ? -22.027 3.736 28.353 1.00 86.81 104 MET A N 1
ATOM 834 C CA . MET A 1 104 ? -21.744 3.743 26.916 1.00 86.81 104 MET A CA 1
ATOM 835 C C . MET A 1 104 ? -21.582 5.186 26.438 1.00 86.81 104 MET A C 1
ATOM 837 O O . MET A 1 104 ? -22.390 6.043 26.788 1.00 86.81 104 MET A O 1
ATOM 841 N N . ILE A 1 105 ? -20.553 5.452 25.637 1.00 89.94 105 ILE A N 1
ATOM 842 C CA . ILE A 1 105 ? -20.298 6.765 25.030 1.00 89.94 105 ILE A CA 1
ATOM 843 C C . ILE A 1 105 ? -20.283 6.652 23.508 1.00 89.94 105 ILE A C 1
ATOM 845 O O . ILE A 1 105 ? -19.886 5.624 22.956 1.00 89.94 105 ILE A O 1
ATOM 849 N N . SER A 1 106 ? -20.737 7.704 22.829 1.00 92.94 106 SER A N 1
ATOM 850 C CA . SER A 1 106 ? -20.755 7.767 21.366 1.00 92.94 106 SER A CA 1
ATOM 851 C C . SER A 1 106 ? -19.336 7.819 20.800 1.00 92.94 106 SER A C 1
ATOM 853 O O . SER A 1 106 ? -18.489 8.583 21.267 1.00 92.94 106 SER A O 1
ATOM 855 N N . VAL A 1 107 ? -19.082 7.032 19.755 1.00 91.44 107 VAL A N 1
ATOM 856 C CA . VAL A 1 107 ? -17.809 7.044 19.016 1.00 91.44 107 VAL A CA 1
ATOM 857 C C . VAL A 1 107 ? -17.580 8.397 18.347 1.00 91.44 107 VAL A C 1
ATOM 859 O O . VAL A 1 107 ? -16.444 8.878 18.305 1.00 91.44 107 VAL A O 1
ATOM 862 N N . ALA A 1 108 ? -18.649 9.032 17.863 1.00 89.69 108 ALA A N 1
ATOM 863 C CA . ALA A 1 108 ? -18.570 10.351 17.253 1.00 89.69 108 ALA A CA 1
ATOM 864 C C . ALA A 1 108 ? -18.047 11.399 18.254 1.00 89.69 108 ALA A C 1
ATOM 866 O O . ALA A 1 108 ? -17.136 12.168 17.944 1.00 89.69 108 ALA A O 1
ATOM 867 N N . ASP A 1 109 ? -18.551 11.376 19.486 1.00 88.44 109 ASP A N 1
ATOM 868 C CA . ASP A 1 109 ? -18.191 12.374 20.495 1.00 88.44 109 ASP A CA 1
ATOM 869 C C . ASP A 1 109 ? -16.806 12.137 21.105 1.00 88.44 109 ASP A C 1
ATOM 871 O O . ASP A 1 109 ? -16.090 13.099 21.382 1.00 88.44 109 ASP A O 1
ATOM 875 N N . GLU A 1 110 ? -16.406 10.876 21.296 1.00 89.94 110 GLU A N 1
ATOM 876 C CA . GLU A 1 110 ? -15.151 10.543 21.981 1.00 89.94 110 GLU A CA 1
ATOM 877 C C . GLU A 1 110 ? -13.954 10.417 21.031 1.00 89.94 110 GLU A C 1
ATOM 879 O O . GLU A 1 110 ? -12.837 10.819 21.370 1.00 89.94 110 GLU A O 1
ATOM 884 N N . ILE A 1 111 ? -14.161 9.834 19.846 1.00 92.06 111 ILE A N 1
ATOM 885 C CA . ILE A 1 111 ? -13.085 9.555 18.889 1.00 92.06 111 ILE A CA 1
ATOM 886 C C . ILE A 1 111 ? -13.103 10.583 17.762 1.00 92.06 111 ILE A C 1
ATOM 888 O O . ILE A 1 111 ? -12.093 11.253 17.558 1.00 92.06 111 ILE A O 1
ATOM 892 N N . MET A 1 112 ? -14.225 10.751 17.050 1.00 93.69 112 MET A N 1
ATOM 893 C CA . MET A 1 112 ? -14.264 11.639 15.874 1.00 93.69 112 MET A CA 1
ATOM 894 C C . MET A 1 112 ? -14.010 13.103 16.253 1.00 93.69 112 MET A C 1
ATOM 896 O O . MET A 1 112 ? -13.239 13.783 15.585 1.00 93.69 112 MET A O 1
ATOM 900 N N . LYS A 1 113 ? -14.563 13.579 17.374 1.00 92.12 113 LYS A N 1
ATOM 901 C CA . LYS A 1 113 ? -14.367 14.959 17.852 1.00 92.12 113 LYS A CA 1
ATOM 902 C C . LYS A 1 113 ? -12.904 15.324 18.139 1.00 92.12 113 LYS A C 1
ATOM 904 O O . LYS A 1 113 ? -12.539 16.491 18.026 1.00 92.12 113 LYS A O 1
ATOM 909 N N . LYS A 1 114 ? -12.056 14.348 18.491 1.00 93.00 114 LYS A N 1
ATOM 910 C CA . LYS A 1 114 ? -10.606 14.559 18.695 1.00 93.00 114 LYS A CA 1
ATOM 911 C C . LYS A 1 114 ? -9.844 14.751 17.380 1.00 93.00 114 LYS A C 1
ATOM 913 O O . LYS A 1 114 ? -8.708 15.216 17.409 1.00 93.00 114 LYS A O 1
ATOM 918 N N . TYR A 1 115 ? -10.467 14.407 16.254 1.00 93.44 115 TYR A N 1
ATOM 919 C CA . TYR A 1 115 ? -9.919 14.521 14.905 1.00 93.44 115 TYR A CA 1
ATOM 920 C C . TYR A 1 115 ? -10.911 15.256 13.985 1.00 93.44 115 TYR A C 1
ATOM 922 O O . TYR A 1 115 ? -11.449 14.654 13.052 1.00 93.44 115 TYR A O 1
ATOM 930 N N . PRO A 1 116 ? -11.181 16.551 14.240 1.00 91.69 116 PRO A N 1
ATOM 931 C CA . PRO A 1 116 ? -12.194 17.322 13.514 1.00 91.69 116 PRO A CA 1
ATOM 932 C C . PRO A 1 116 ? -11.914 17.455 12.009 1.00 91.69 116 PRO A C 1
ATOM 934 O O . PRO A 1 116 ? -12.827 17.717 11.233 1.00 91.69 116 PRO A O 1
ATOM 937 N N . GLU A 1 117 ? -10.669 17.260 11.576 1.00 91.62 117 GLU A N 1
ATOM 938 C CA . GLU A 1 117 ? -10.281 17.233 10.165 1.00 91.62 117 GLU A CA 1
ATOM 939 C C . GLU A 1 117 ? -10.796 16.003 9.396 1.00 91.62 117 GLU A C 1
ATOM 941 O O . GLU A 1 117 ? -10.688 15.954 8.170 1.00 91.62 117 GLU A O 1
ATOM 946 N N . TYR A 1 118 ? -11.316 14.986 10.090 1.00 93.38 118 TYR A N 1
ATOM 947 C CA . TYR A 1 118 ? -11.807 13.756 9.482 1.00 93.38 118 TYR A CA 1
ATOM 948 C C . TYR A 1 118 ? -13.316 13.627 9.651 1.00 93.38 118 TYR A C 1
ATOM 950 O O . TYR A 1 118 ? -13.842 13.590 10.759 1.00 93.38 118 TYR A O 1
ATOM 958 N N . THR A 1 119 ? -14.012 13.469 8.531 1.00 92.88 119 THR A N 1
ATOM 959 C CA . THR A 1 119 ? -15.435 13.127 8.513 1.00 92.88 119 THR A CA 1
ATOM 960 C C . THR A 1 119 ? -15.604 11.608 8.455 1.00 92.88 119 THR A C 1
ATOM 962 O O . THR A 1 119 ? -14.698 10.878 8.034 1.00 92.88 119 THR A O 1
ATOM 965 N N . ALA A 1 120 ? -16.767 11.115 8.888 1.00 91.88 120 ALA A N 1
ATOM 966 C CA . ALA A 1 120 ? -17.071 9.689 8.825 1.00 91.88 120 ALA A CA 1
ATOM 967 C C . ALA A 1 120 ? -17.191 9.189 7.373 1.00 91.88 120 ALA A C 1
ATOM 969 O O . ALA A 1 120 ? -16.776 8.079 7.077 1.00 91.88 120 ALA A O 1
ATOM 970 N N . ASP A 1 121 ? -17.702 10.001 6.446 1.00 93.69 121 ASP A N 1
ATOM 971 C CA . ASP A 1 121 ? -17.847 9.593 5.041 1.00 93.69 121 ASP A CA 1
ATOM 972 C C . ASP A 1 121 ? -16.508 9.557 4.286 1.00 93.69 121 ASP A C 1
ATOM 974 O O . ASP A 1 121 ? -16.309 8.723 3.402 1.00 93.69 121 ASP A O 1
ATOM 978 N N . ASP A 1 122 ? -15.546 10.389 4.694 1.00 93.44 122 ASP A N 1
ATOM 979 C CA . ASP A 1 122 ? -14.201 10.460 4.112 1.00 93.44 122 ASP A CA 1
ATOM 980 C C . ASP A 1 122 ? -13.182 9.603 4.906 1.00 93.44 122 ASP A C 1
ATOM 982 O O . ASP A 1 122 ? -11.971 9.860 4.926 1.00 93.44 122 ASP A O 1
ATOM 986 N N . LEU A 1 123 ? -13.639 8.565 5.619 1.00 95.12 123 LEU A N 1
ATOM 987 C CA . LEU A 1 123 ? -12.745 7.560 6.214 1.00 95.12 123 LEU A CA 1
ATOM 988 C C . LEU A 1 123 ? -11.931 6.785 5.167 1.00 95.12 123 LEU A C 1
ATOM 990 O O . LEU A 1 123 ? -10.726 6.634 5.387 1.00 95.12 123 LEU A O 1
ATOM 994 N N . PRO A 1 124 ? -12.522 6.326 4.043 1.00 96.38 124 PRO A N 1
ATOM 995 C CA . PRO A 1 124 ? -11.794 5.520 3.068 1.00 96.38 124 PRO A CA 1
ATOM 996 C C . PRO A 1 124 ? -10.791 6.328 2.249 1.00 96.38 124 PRO A C 1
ATOM 998 O O . PRO A 1 124 ? -9.882 5.747 1.668 1.00 96.38 124 PRO A O 1
ATOM 1001 N N . THR A 1 125 ? -10.974 7.643 2.133 1.00 96.38 125 THR A N 1
ATOM 1002 C CA . THR A 1 125 ? -10.217 8.486 1.201 1.00 96.38 125 THR A CA 1
ATOM 1003 C C . THR A 1 125 ? -8.828 8.823 1.723 1.00 96.38 125 THR A C 1
ATOM 1005 O O . THR A 1 125 ? -8.640 9.087 2.915 1.00 96.38 125 THR A O 1
ATOM 1008 N N . ILE A 1 126 ? -7.866 8.889 0.808 1.00 94.81 126 ILE A N 1
ATOM 1009 C CA . ILE A 1 126 ? -6.504 9.323 1.101 1.00 94.81 126 ILE A CA 1
ATOM 1010 C C . ILE A 1 126 ? -6.488 10.859 1.230 1.00 94.81 126 ILE A C 1
ATOM 1012 O O . ILE A 1 126 ? -7.006 11.544 0.345 1.00 94.81 126 ILE A O 1
ATOM 1016 N N . PRO A 1 127 ? -5.915 11.431 2.310 1.00 93.31 127 PRO A N 1
ATOM 1017 C CA . PRO A 1 127 ? -5.817 12.883 2.480 1.00 93.31 127 PRO A CA 1
ATOM 1018 C C . PRO A 1 127 ? -5.126 13.573 1.297 1.00 93.31 127 PRO A C 1
ATOM 1020 O O . PRO A 1 127 ? -4.249 12.982 0.677 1.00 93.31 127 PRO A O 1
ATOM 1023 N N . ASN A 1 128 ? -5.490 14.825 0.999 1.00 90.94 128 ASN A N 1
ATOM 1024 C CA . ASN A 1 128 ? -4.913 15.646 -0.084 1.00 90.94 128 ASN A CA 1
ATOM 1025 C C . ASN A 1 128 ? -4.896 14.974 -1.474 1.00 90.94 128 ASN A C 1
ATOM 1027 O O . ASN A 1 128 ? -4.075 15.306 -2.333 1.00 90.94 128 ASN A O 1
ATOM 1031 N N . MET A 1 129 ? -5.798 14.020 -1.697 1.00 89.50 129 MET A N 1
ATOM 1032 C CA . MET A 1 129 ? -6.029 13.371 -2.980 1.00 89.50 129 MET A CA 1
ATOM 1033 C C . MET A 1 129 ? -7.500 13.478 -3.378 1.00 89.50 129 MET A C 1
ATOM 1035 O O . MET A 1 129 ? -8.358 13.896 -2.601 1.00 89.50 129 MET A O 1
ATOM 1039 N N . SER A 1 130 ? -7.788 13.113 -4.623 1.00 89.75 130 SER A N 1
ATOM 1040 C CA . SER A 1 130 ? -9.147 13.021 -5.137 1.00 89.75 130 SER A CA 1
ATOM 1041 C C . SER A 1 130 ? -9.941 11.910 -4.424 1.00 89.75 130 SER A C 1
ATOM 1043 O O . SER A 1 130 ? -9.377 10.918 -3.959 1.00 89.75 130 SER A O 1
ATOM 1045 N N . LYS A 1 131 ? -11.270 12.073 -4.313 1.00 88.81 131 LYS A N 1
ATOM 1046 C CA . LYS A 1 131 ? -12.154 11.192 -3.512 1.00 88.81 131 LYS A CA 1
ATOM 1047 C C . LYS A 1 131 ? -12.233 9.740 -4.005 1.00 88.81 131 LYS A C 1
ATOM 1049 O O . LYS A 1 131 ? -12.665 8.851 -3.270 1.00 88.81 131 LYS A O 1
ATOM 1054 N N . ASP A 1 132 ? -11.840 9.491 -5.245 1.00 90.88 132 ASP A N 1
ATOM 1055 C CA . ASP A 1 132 ? -11.710 8.161 -5.839 1.00 90.88 132 ASP A CA 1
ATOM 1056 C C . ASP A 1 132 ? -10.489 7.390 -5.306 1.00 90.88 132 ASP A C 1
ATOM 1058 O O . ASP A 1 132 ? -10.496 6.157 -5.302 1.00 90.88 132 ASP A O 1
ATOM 1062 N N . LYS A 1 133 ? -9.466 8.085 -4.787 1.00 93.62 133 LYS A N 1
ATOM 1063 C CA . LYS A 1 133 ? -8.264 7.460 -4.224 1.00 93.62 133 LYS A CA 1
ATOM 1064 C C . LYS A 1 133 ? -8.505 7.067 -2.774 1.00 93.62 133 LYS A C 1
ATOM 1066 O O . LYS A 1 133 ? -8.505 7.894 -1.860 1.00 93.62 133 LYS A O 1
ATOM 1071 N N . LYS A 1 134 ? -8.734 5.771 -2.575 1.00 95.44 134 LYS A N 1
ATOM 1072 C CA . LYS A 1 134 ? -9.079 5.178 -1.282 1.00 95.44 134 LYS A CA 1
ATOM 1073 C C . LYS A 1 134 ? -8.000 4.224 -0.781 1.00 95.44 134 LYS A C 1
ATOM 1075 O O . LYS A 1 134 ? -7.306 3.585 -1.572 1.00 95.44 134 LYS A O 1
ATOM 1080 N N . PHE A 1 135 ? -7.909 4.103 0.537 1.00 96.12 135 PHE A N 1
ATOM 1081 C CA . PHE A 1 135 ? -7.139 3.064 1.206 1.00 96.12 135 PHE A CA 1
ATOM 1082 C C . PHE A 1 135 ? -7.723 1.676 0.914 1.00 96.12 135 PHE A C 1
ATOM 1084 O O . PHE A 1 135 ? -8.938 1.495 0.785 1.00 96.12 135 PHE A O 1
ATOM 1091 N N . GLY A 1 136 ? -6.850 0.674 0.863 1.00 94.69 136 GLY A N 1
ATOM 1092 C CA . GLY A 1 136 ? -7.254 -0.724 0.938 1.00 94.69 136 GLY A CA 1
ATOM 1093 C C . GLY A 1 136 ? -7.540 -1.101 2.387 1.00 94.69 136 GLY A C 1
ATOM 1094 O O . GLY A 1 136 ? -6.787 -0.703 3.269 1.00 94.69 136 GLY A O 1
ATOM 1095 N N . LEU A 1 137 ? -8.601 -1.871 2.625 1.00 95.50 137 LEU A N 1
ATOM 1096 C CA . LEU A 1 137 ? -8.956 -2.423 3.933 1.00 95.50 137 LEU A CA 1
ATOM 1097 C C . LEU A 1 137 ? -9.111 -3.938 3.800 1.00 95.50 137 LEU A C 1
ATOM 1099 O O . LEU A 1 137 ? -9.804 -4.414 2.903 1.00 95.50 137 LEU A O 1
ATOM 1103 N N . ALA A 1 138 ? -8.478 -4.679 4.701 1.00 94.19 138 ALA A N 1
ATOM 1104 C CA . ALA A 1 138 ? -8.656 -6.113 4.853 1.00 94.19 138 ALA A CA 1
ATOM 1105 C C . ALA A 1 138 ? -8.733 -6.462 6.341 1.00 94.19 138 ALA A C 1
ATOM 1107 O O . ALA A 1 138 ? -7.996 -5.908 7.154 1.00 94.19 138 ALA A O 1
ATOM 1108 N N . ALA A 1 139 ? -9.607 -7.397 6.708 1.00 94.00 139 ALA A N 1
ATOM 1109 C CA . ALA A 1 139 ? -9.675 -7.928 8.065 1.00 94.00 139 ALA A CA 1
ATOM 1110 C C . ALA A 1 139 ? -10.036 -9.414 8.070 1.00 94.00 139 ALA A C 1
ATOM 1112 O O . ALA A 1 139 ? -10.801 -9.896 7.230 1.00 94.00 139 ALA A O 1
ATOM 1113 N N . GLY A 1 140 ? -9.498 -10.145 9.042 1.00 91.62 140 GLY A N 1
ATOM 1114 C CA . GLY A 1 140 ? -9.639 -11.592 9.129 1.00 91.62 140 GLY A CA 1
ATOM 1115 C C . GLY A 1 140 ? -9.110 -12.163 10.438 1.00 91.62 140 GLY A C 1
ATOM 1116 O O . GLY A 1 140 ? -8.829 -11.432 11.383 1.00 91.62 140 GLY A O 1
ATOM 1117 N N . GLN A 1 141 ? -8.980 -13.484 10.482 1.00 89.38 141 GLN A N 1
ATOM 1118 C CA . GLN A 1 141 ? -8.402 -14.212 11.609 1.00 89.38 141 GLN A CA 1
ATOM 1119 C C . GLN A 1 141 ? -7.133 -14.919 11.147 1.00 89.38 141 GLN A C 1
ATOM 1121 O O . GLN A 1 141 ? -7.123 -15.536 10.082 1.00 89.38 141 GLN A O 1
ATOM 1126 N N . LEU A 1 142 ? -6.079 -14.848 11.956 1.00 84.62 142 LEU A N 1
ATOM 1127 C CA . LEU A 1 142 ? -4.876 -15.650 11.778 1.00 84.62 142 LEU A CA 1
ATOM 1128 C C . LEU A 1 142 ? -4.793 -16.718 12.859 1.00 84.62 142 LEU A C 1
ATOM 1130 O O . LEU A 1 142 ? -4.999 -16.454 14.044 1.00 84.62 142 LEU A O 1
ATOM 1134 N N . ASN A 1 143 ? -4.428 -17.922 12.431 1.00 83.19 143 ASN A N 1
ATOM 1135 C CA . ASN A 1 143 ? -4.032 -18.989 13.334 1.00 83.19 143 ASN A CA 1
ATOM 1136 C C . ASN A 1 143 ? -2.583 -18.744 13.748 1.00 83.19 143 ASN A C 1
ATOM 1138 O O . ASN A 1 143 ? -1.669 -19.003 12.966 1.00 83.19 143 ASN A O 1
ATOM 1142 N N . MET A 1 144 ? -2.371 -18.257 14.969 1.00 72.69 144 MET A N 1
ATOM 1143 C CA . MET A 1 144 ? -1.035 -18.231 15.553 1.00 72.69 144 MET A CA 1
ATOM 1144 C C . MET A 1 144 ? -0.799 -19.519 16.337 1.00 72.69 144 MET A C 1
ATOM 1146 O O . MET A 1 144 ? -1.576 -19.886 17.220 1.00 72.69 144 MET A O 1
ATOM 1150 N N . GLY A 1 145 ? 0.265 -20.231 15.968 1.00 66.50 145 GLY A N 1
ATOM 1151 C CA . GLY A 1 145 ? 0.773 -21.370 16.724 1.00 66.50 145 GLY A CA 1
ATOM 1152 C C . GLY A 1 145 ? 1.779 -20.905 17.773 1.00 66.50 145 GLY A C 1
ATOM 1153 O O . GLY A 1 145 ? 2.629 -20.062 17.488 1.00 66.50 145 GLY A O 1
ATOM 1154 N N . LYS A 1 146 ? 1.698 -21.459 18.983 1.00 66.25 146 LYS A N 1
ATOM 1155 C CA . LYS A 1 146 ? 2.795 -21.423 19.962 1.00 66.25 146 LYS A CA 1
ATOM 1156 C C . LYS A 1 146 ? 3.802 -22.543 19.678 1.00 66.25 146 LYS A C 1
ATOM 1158 O O . LYS A 1 146 ? 3.460 -23.528 19.025 1.00 66.25 146 LYS A O 1
ATOM 1163 N N . ALA A 1 147 ? 5.011 -22.411 20.231 1.00 61.09 147 ALA A N 1
ATOM 1164 C CA . ALA A 1 147 ? 6.050 -23.447 20.193 1.00 61.09 147 ALA A CA 1
ATOM 1165 C C . ALA A 1 147 ? 5.556 -24.820 20.711 1.00 61.09 147 ALA A C 1
ATOM 1167 O O . ALA A 1 147 ? 5.999 -25.847 20.212 1.00 61.09 147 ALA A O 1
ATOM 1168 N N . ASP A 1 148 ? 4.561 -24.833 21.607 1.00 69.56 148 ASP A N 1
ATOM 1169 C CA . ASP A 1 148 ? 3.959 -26.046 22.188 1.00 69.56 148 ASP A CA 1
ATOM 1170 C C . ASP A 1 148 ? 2.754 -26.605 21.396 1.00 69.56 148 ASP A C 1
ATOM 1172 O O . ASP A 1 148 ? 1.953 -27.376 21.920 1.00 69.56 148 ASP A O 1
ATOM 1176 N N . GLY A 1 149 ? 2.539 -26.179 20.145 1.00 67.62 149 GLY A N 1
ATOM 1177 C CA . GLY A 1 149 ? 1.472 -26.711 19.279 1.00 67.62 149 GLY A CA 1
ATOM 1178 C C . GLY A 1 149 ? 0.054 -26.187 19.558 1.00 67.62 149 GLY A C 1
ATOM 1179 O O . GLY A 1 149 ? -0.860 -26.449 18.772 1.00 67.62 149 GLY A O 1
ATOM 1180 N N . ALA A 1 150 ? -0.145 -25.393 20.614 1.00 70.69 150 ALA A N 1
ATOM 1181 C CA . ALA A 1 150 ? -1.408 -24.703 20.870 1.00 70.69 150 ALA A CA 1
ATOM 1182 C C . ALA A 1 150 ? -1.680 -23.636 19.794 1.00 70.69 150 ALA A C 1
ATOM 1184 O O . ALA A 1 150 ? -0.852 -22.752 19.557 1.00 70.69 150 ALA A O 1
ATOM 1185 N N . LYS A 1 151 ? -2.854 -23.710 19.158 1.00 74.88 151 LYS A N 1
ATOM 1186 C CA . LYS A 1 151 ? -3.326 -22.744 18.157 1.00 74.88 151 LYS A CA 1
ATOM 1187 C C . LYS A 1 151 ? -4.345 -21.814 18.799 1.00 74.88 151 LYS A C 1
ATOM 1189 O O . LYS A 1 151 ? -5.344 -22.283 19.337 1.00 74.88 151 LYS A O 1
ATOM 1194 N N . PHE A 1 152 ? -4.117 -20.511 18.716 1.00 78.38 152 PHE A N 1
ATOM 1195 C CA . PHE A 1 152 ? -5.106 -19.504 19.095 1.00 78.38 152 PHE A CA 1
ATOM 1196 C C . PHE A 1 152 ? -5.427 -18.624 17.888 1.00 78.38 152 PHE A C 1
ATOM 1198 O O . PHE A 1 152 ? -4.552 -18.283 17.088 1.00 78.38 152 PHE A O 1
ATOM 1205 N N . MET A 1 153 ? -6.712 -18.297 17.742 1.00 81.38 153 MET A N 1
ATOM 1206 C CA . MET A 1 153 ? -7.192 -17.430 16.672 1.00 81.38 153 MET A CA 1
ATOM 1207 C C . MET A 1 153 ? -7.055 -15.976 17.101 1.00 81.38 153 MET A C 1
ATOM 1209 O O . MET A 1 153 ? -7.636 -15.558 18.103 1.00 81.38 153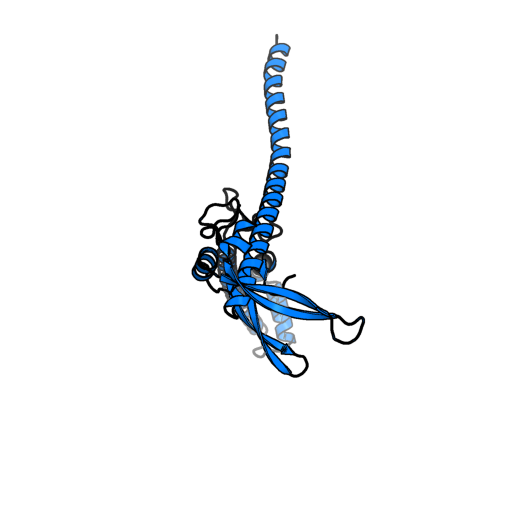 MET A O 1
ATOM 1213 N N . VAL A 1 154 ? -6.296 -15.206 16.328 1.00 86.75 154 VAL A N 1
ATOM 1214 C CA . VAL A 1 154 ? -6.081 -13.777 16.557 1.00 86.75 154 VAL A CA 1
ATOM 1215 C C . VAL A 1 154 ? -6.777 -13.001 15.452 1.00 86.75 154 VAL A C 1
ATOM 1217 O O . VAL A 1 154 ? -6.552 -13.252 14.269 1.00 86.75 154 VAL A O 1
ATOM 1220 N N . GLN A 1 155 ? -7.629 -12.053 15.836 1.00 90.56 155 GLN A N 1
ATOM 1221 C CA . GLN A 1 155 ? -8.217 -11.115 14.886 1.00 90.56 155 GLN A CA 1
ATOM 1222 C C . GLN A 1 155 ? -7.132 -10.178 14.367 1.00 90.56 155 GLN A C 1
ATOM 1224 O O . GLN A 1 155 ? -6.342 -9.644 15.147 1.00 90.56 155 GLN A O 1
ATOM 1229 N N . ILE A 1 156 ? -7.123 -9.949 13.062 1.00 92.75 156 ILE A N 1
ATOM 1230 C CA . ILE A 1 156 ? -6.207 -9.023 12.413 1.00 92.75 156 ILE A CA 1
ATOM 1231 C C . ILE A 1 156 ? -6.934 -8.113 11.435 1.00 92.75 156 ILE A C 1
ATOM 1233 O O . ILE A 1 156 ? -7.996 -8.447 10.904 1.00 92.75 156 ILE A O 1
ATOM 1237 N N . PHE A 1 157 ? -6.325 -6.968 11.178 1.00 94.88 157 PHE A N 1
ATOM 1238 C CA . PHE A 1 157 ? -6.685 -6.107 10.067 1.00 94.88 157 PHE A CA 1
ATOM 1239 C C . PHE A 1 157 ? -5.425 -5.500 9.464 1.00 94.88 157 PHE A C 1
ATOM 1241 O O . PHE A 1 157 ? -4.379 -5.447 10.114 1.00 94.88 157 PHE A O 1
ATOM 1248 N N . GLU A 1 158 ? -5.558 -5.030 8.235 1.00 93.75 158 GLU A N 1
ATOM 1249 C CA . GLU A 1 158 ? -4.567 -4.255 7.512 1.00 93.75 158 GLU A CA 1
ATOM 1250 C C . GLU A 1 158 ? -5.299 -3.137 6.769 1.00 93.75 158 GLU A C 1
ATOM 1252 O O . GLU A 1 158 ? -6.278 -3.378 6.056 1.00 93.75 158 GLU A O 1
ATOM 1257 N N . ILE A 1 159 ? -4.828 -1.905 6.942 1.00 95.31 159 ILE A N 1
ATOM 1258 C CA . ILE A 1 159 ? -5.203 -0.782 6.085 1.00 95.31 159 ILE A CA 1
ATOM 1259 C C . ILE A 1 159 ? -3.946 -0.329 5.363 1.00 95.31 159 ILE A C 1
ATOM 1261 O O . ILE A 1 159 ? -2.954 -0.018 6.016 1.00 95.31 159 ILE A O 1
ATOM 1265 N N . LYS A 1 160 ? -3.985 -0.286 4.033 1.00 93.81 160 LYS A N 1
ATOM 1266 C CA . LYS A 1 160 ? -2.830 0.057 3.195 1.00 93.81 160 LYS A CA 1
ATOM 1267 C C . LYS A 1 160 ? -3.112 1.235 2.278 1.00 93.81 160 LYS A C 1
ATOM 1269 O O . LYS A 1 160 ? -4.198 1.346 1.706 1.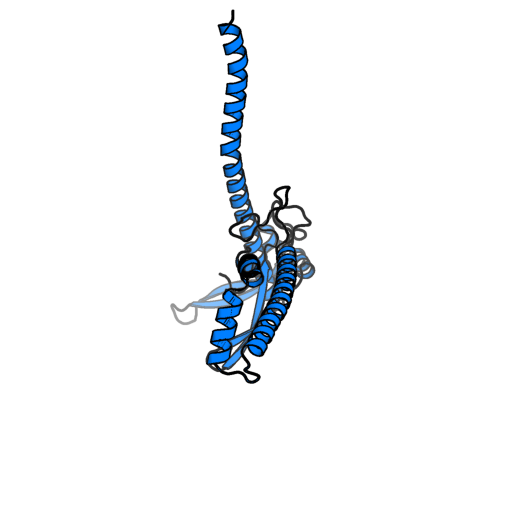00 93.81 160 LYS A O 1
ATOM 1274 N N . ASP A 1 161 ? -2.115 2.094 2.117 1.00 94.19 161 ASP A N 1
ATOM 1275 C CA . ASP A 1 161 ? -2.081 3.114 1.080 1.00 94.19 161 ASP A CA 1
ATOM 1276 C C . ASP A 1 161 ? -1.875 2.443 -0.283 1.00 94.19 161 ASP A C 1
ATOM 1278 O O . ASP A 1 161 ? -0.862 1.794 -0.532 1.00 94.19 161 ASP A O 1
ATOM 1282 N N . LEU A 1 162 ? -2.873 2.565 -1.157 1.00 93.50 162 LEU A N 1
ATOM 1283 C CA . LEU A 1 162 ? -2.822 2.020 -2.513 1.00 93.50 162 LEU A CA 1
ATOM 1284 C C . LEU A 1 162 ? -2.221 3.001 -3.521 1.00 93.50 162 LEU A C 1
ATOM 1286 O O . LEU A 1 162 ? -2.040 2.618 -4.673 1.00 93.50 162 LEU A O 1
ATOM 1290 N N . TYR A 1 163 ? -1.951 4.243 -3.121 1.00 94.12 163 TYR A N 1
ATOM 1291 C CA . TYR A 1 163 ? -1.494 5.316 -3.998 1.00 94.12 163 TYR A CA 1
ATOM 1292 C C . TYR A 1 163 ? -0.335 6.096 -3.352 1.00 94.12 163 TYR A C 1
ATOM 1294 O O . TYR A 1 163 ? -0.434 7.316 -3.187 1.00 94.12 163 TYR A O 1
ATOM 1302 N N . PRO A 1 164 ? 0.779 5.428 -2.995 1.00 92.56 164 PRO A N 1
ATOM 1303 C CA . PRO A 1 164 ? 1.925 6.107 -2.412 1.00 92.56 164 PRO A CA 1
ATOM 1304 C C . PRO A 1 164 ? 2.476 7.148 -3.390 1.00 92.56 164 PRO A C 1
ATOM 1306 O O . PRO A 1 164 ? 2.548 6.915 -4.596 1.00 92.56 164 PRO A O 1
ATOM 1309 N N . LEU A 1 165 ? 2.879 8.304 -2.860 1.00 91.50 165 LEU A N 1
ATOM 1310 C CA . LEU A 1 165 ? 3.519 9.367 -3.641 1.00 91.50 165 LEU A CA 1
ATOM 1311 C C . LEU A 1 165 ? 5.054 9.256 -3.641 1.00 91.50 165 LEU A C 1
ATOM 1313 O O . LEU A 1 165 ? 5.708 9.752 -4.553 1.00 91.50 165 LEU A O 1
ATOM 1317 N N . ASP A 1 166 ? 5.621 8.602 -2.628 1.00 90.44 166 ASP A N 1
ATOM 1318 C CA . ASP A 1 166 ? 7.064 8.438 -2.459 1.00 90.44 166 ASP A CA 1
ATOM 1319 C C . ASP A 1 166 ? 7.605 7.221 -3.233 1.00 90.44 166 ASP A C 1
ATOM 1321 O O . ASP A 1 166 ? 7.152 6.094 -2.989 1.00 90.44 166 ASP A O 1
ATOM 1325 N N . PRO A 1 167 ? 8.590 7.398 -4.133 1.00 86.75 167 PRO A N 1
ATOM 1326 C CA . PRO A 1 167 ? 9.258 6.292 -4.815 1.00 86.75 167 PRO A CA 1
ATOM 1327 C C . PRO A 1 167 ? 9.877 5.244 -3.879 1.00 86.75 167 PRO A C 1
ATOM 1329 O O . PRO A 1 167 ? 9.949 4.074 -4.262 1.00 86.75 167 PRO A O 1
ATOM 1332 N N . GLU A 1 168 ? 10.312 5.616 -2.670 1.00 86.94 168 GLU A N 1
ATOM 1333 C CA . GLU A 1 168 ? 10.827 4.682 -1.647 1.00 86.94 168 GLU A CA 1
ATOM 1334 C C . GLU A 1 168 ? 9.723 3.855 -0.972 1.00 86.94 168 GLU A C 1
ATOM 1336 O O . GLU A 1 168 ? 9.998 2.947 -0.195 1.00 86.94 168 GLU A O 1
ATOM 1341 N N . ARG A 1 169 ? 8.459 4.169 -1.268 1.00 85.25 169 ARG A N 1
ATOM 1342 C CA . ARG A 1 169 ? 7.266 3.461 -0.787 1.00 85.25 169 ARG A CA 1
ATOM 1343 C C . ARG A 1 169 ? 6.545 2.708 -1.902 1.00 85.25 169 ARG A C 1
ATOM 1345 O O . ARG A 1 169 ? 5.366 2.385 -1.779 1.00 85.25 169 ARG A O 1
ATOM 1352 N N . GLY A 1 170 ? 7.239 2.474 -3.014 1.00 83.69 170 GLY A N 1
ATOM 1353 C CA . GLY A 1 170 ? 6.671 1.834 -4.196 1.00 83.69 170 GLY A CA 1
ATOM 1354 C C . GLY A 1 170 ? 5.785 2.748 -5.050 1.00 83.69 170 GLY A C 1
ATOM 1355 O O . GLY A 1 170 ? 4.950 2.236 -5.789 1.00 83.69 170 GLY A O 1
ATOM 1356 N N . ALA A 1 171 ? 5.932 4.077 -4.990 1.00 89.19 171 ALA A N 1
ATOM 1357 C CA . ALA A 1 171 ? 5.200 4.958 -5.902 1.00 89.19 171 ALA A CA 1
ATOM 1358 C C . ALA A 1 171 ? 5.601 4.740 -7.365 1.00 89.19 171 ALA A C 1
ATOM 1360 O O . ALA A 1 171 ? 6.782 4.757 -7.718 1.00 89.19 171 ALA A O 1
ATOM 1361 N N . PHE A 1 172 ? 4.589 4.625 -8.222 1.00 89.00 172 PHE A N 1
ATOM 1362 C CA . PHE A 1 172 ? 4.716 4.775 -9.667 1.00 89.00 172 PHE A CA 1
ATOM 1363 C C . PHE A 1 172 ? 3.762 5.880 -10.098 1.00 89.00 172 PHE A C 1
ATOM 1365 O O . PHE A 1 172 ? 2.570 5.833 -9.783 1.00 89.00 172 PHE A O 1
ATOM 1372 N N . LEU A 1 173 ? 4.304 6.893 -10.768 1.00 89.75 173 LEU A N 1
ATOM 1373 C CA . LEU A 1 173 ? 3.547 8.054 -11.212 1.00 89.75 173 LEU A CA 1
ATOM 1374 C C . LEU A 1 173 ? 3.206 7.908 -12.695 1.00 89.75 173 LEU A C 1
ATOM 1376 O O . LEU A 1 173 ? 4.036 7.452 -13.481 1.00 89.75 173 LEU A O 1
ATOM 1380 N N . ASN A 1 174 ? 1.993 8.306 -13.072 1.00 88.50 174 ASN A N 1
ATOM 1381 C CA . ASN A 1 174 ? 1.616 8.429 -14.477 1.00 88.50 174 ASN A CA 1
ATOM 1382 C C . ASN A 1 174 ? 2.305 9.650 -15.126 1.00 88.50 174 ASN A C 1
ATOM 1384 O O . ASN A 1 174 ? 2.981 10.434 -14.460 1.00 88.50 174 ASN A O 1
ATOM 1388 N N . GLU A 1 175 ? 2.090 9.854 -16.427 1.00 86.50 175 GLU A N 1
ATOM 1389 C CA . GLU A 1 175 ? 2.656 10.986 -17.185 1.00 86.50 175 GLU A CA 1
ATOM 1390 C C . GLU A 1 175 ? 2.277 12.365 -16.615 1.00 86.50 175 GLU A C 1
ATOM 1392 O O . GLU A 1 175 ? 2.988 13.344 -16.824 1.00 86.50 175 GLU A O 1
ATOM 1397 N N . LYS A 1 176 ? 1.175 12.444 -15.860 1.00 84.88 176 LYS A N 1
ATOM 1398 C CA . LYS A 1 176 ? 0.697 13.663 -15.192 1.00 84.88 176 LYS A CA 1
ATOM 1399 C C . LYS A 1 176 ? 1.285 13.850 -13.786 1.00 84.88 176 LYS A C 1
ATOM 1401 O O . LYS A 1 176 ? 0.935 14.812 -13.109 1.00 84.88 176 LYS A O 1
ATOM 1406 N N . GLY A 1 177 ? 2.148 12.943 -13.324 1.00 83.88 177 GLY A N 1
ATOM 1407 C CA . GLY A 1 177 ? 2.740 12.976 -11.984 1.00 83.88 177 GLY A CA 1
ATOM 1408 C C . GLY A 1 177 ? 1.814 12.469 -10.872 1.00 83.88 177 GLY A C 1
ATOM 1409 O O . GLY A 1 177 ? 2.070 12.712 -9.692 1.00 83.88 177 GLY A O 1
ATOM 1410 N N . GLU A 1 178 ? 0.730 11.774 -11.214 1.00 86.75 178 GLU A N 1
ATOM 1411 C CA . GLU A 1 178 ? -0.223 11.243 -10.242 1.00 86.75 178 GLU A CA 1
ATOM 1412 C C . GLU A 1 178 ? 0.116 9.796 -9.867 1.00 86.75 178 GLU A C 1
ATOM 1414 O O . GLU A 1 178 ? 0.431 8.995 -10.750 1.00 86.75 178 GLU A O 1
ATOM 1419 N N . PRO A 1 179 ? -0.009 9.416 -8.583 1.00 90.56 179 PRO A N 1
ATOM 1420 C CA . PRO A 1 179 ? 0.270 8.055 -8.153 1.00 90.56 179 PRO A CA 1
ATOM 1421 C C . PRO A 1 179 ? -0.753 7.079 -8.728 1.00 90.56 179 PRO A C 1
ATOM 1423 O O . PRO A 1 179 ? -1.963 7.344 -8.715 1.00 90.56 179 PRO A O 1
ATOM 1426 N N . MET A 1 180 ? -0.238 5.955 -9.220 1.00 90.94 180 MET A N 1
ATOM 1427 C CA . MET A 1 180 ? -0.995 4.827 -9.749 1.00 90.94 180 MET A CA 1
ATOM 1428 C C . MET A 1 180 ? -1.390 3.858 -8.628 1.00 90.94 180 MET A C 1
ATOM 1430 O O . MET A 1 180 ? -0.757 3.807 -7.575 1.00 90.94 180 MET A O 1
ATOM 1434 N N . ASN A 1 181 ? -2.448 3.078 -8.864 1.00 92.19 181 ASN A N 1
ATOM 1435 C CA . ASN A 1 181 ? -2.920 2.091 -7.899 1.00 92.19 181 ASN A CA 1
ATOM 1436 C C . ASN A 1 181 ? -1.948 0.903 -7.817 1.00 92.19 181 ASN A C 1
ATOM 1438 O O . ASN A 1 181 ? -1.753 0.192 -8.805 1.00 92.19 181 ASN A O 1
ATOM 1442 N N . VAL A 1 182 ? -1.408 0.650 -6.627 1.00 91.12 182 VAL A N 1
ATOM 1443 C CA . VAL A 1 182 ? -0.465 -0.441 -6.338 1.00 91.12 182 VAL A CA 1
ATOM 1444 C C . VAL A 1 182 ? -1.003 -1.810 -6.754 1.00 91.12 182 VAL A C 1
ATOM 1446 O O . VAL A 1 182 ? -0.272 -2.588 -7.360 1.00 91.12 182 VAL A O 1
ATOM 1449 N N . ASN A 1 183 ? -2.278 -2.116 -6.498 1.00 92.00 183 ASN A N 1
ATOM 1450 C CA . ASN A 1 183 ? -2.840 -3.419 -6.868 1.00 92.00 183 ASN A CA 1
ATOM 1451 C C . ASN A 1 183 ? -2.909 -3.586 -8.394 1.00 92.00 183 ASN A C 1
ATOM 1453 O O . ASN A 1 183 ? -2.613 -4.666 -8.902 1.00 92.00 183 ASN A O 1
ATOM 1457 N N . ASN A 1 184 ? -3.260 -2.521 -9.123 1.00 91.81 184 ASN A N 1
ATOM 1458 C CA . ASN A 1 184 ? -3.300 -2.555 -10.587 1.00 91.81 184 ASN A CA 1
ATOM 1459 C C . ASN A 1 184 ? -1.892 -2.758 -11.166 1.00 91.81 184 ASN A C 1
ATOM 1461 O O . ASN A 1 184 ? -1.724 -3.559 -12.081 1.00 91.81 184 ASN A O 1
ATOM 1465 N N . LEU A 1 185 ? -0.880 -2.101 -10.589 1.00 90.75 185 LEU A N 1
ATOM 1466 C CA . LEU A 1 185 ? 0.524 -2.271 -10.981 1.00 90.75 185 LEU A CA 1
ATOM 1467 C C . LEU A 1 185 ? 1.036 -3.686 -10.707 1.00 90.75 185 LEU A C 1
ATOM 1469 O O . LEU A 1 185 ? 1.704 -4.275 -11.551 1.00 90.75 185 LEU A O 1
ATOM 1473 N N . ILE A 1 186 ? 0.714 -4.250 -9.538 1.00 91.69 186 ILE A N 1
ATOM 1474 C CA . ILE A 1 186 ? 1.062 -5.637 -9.207 1.00 91.69 186 ILE A CA 1
ATOM 1475 C C . ILE A 1 186 ? 0.429 -6.588 -10.227 1.00 91.69 186 ILE A C 1
ATOM 1477 O O . ILE A 1 186 ? 1.109 -7.477 -10.735 1.00 91.69 186 ILE A O 1
ATOM 1481 N N . ALA A 1 187 ? -0.850 -6.395 -10.565 1.00 94.25 187 ALA A N 1
ATOM 1482 C CA . ALA A 1 187 ? -1.533 -7.210 -11.565 1.00 94.25 187 ALA A CA 1
ATOM 1483 C C . ALA A 1 187 ? -0.872 -7.094 -12.951 1.00 94.25 187 ALA A C 1
ATOM 1485 O O . ALA A 1 187 ? -0.639 -8.109 -13.610 1.00 94.25 187 ALA A O 1
ATOM 1486 N N . GLU A 1 188 ? -0.512 -5.880 -13.369 1.00 93.12 188 GLU A N 1
ATOM 1487 C CA . GLU A 1 188 ? 0.187 -5.624 -14.629 1.00 93.12 188 GLU A CA 1
ATOM 1488 C C . GLU A 1 188 ? 1.569 -6.294 -14.667 1.00 93.12 188 GLU A C 1
ATOM 1490 O O . GLU A 1 188 ? 1.891 -7.006 -15.622 1.00 93.12 188 GLU A O 1
ATOM 1495 N N . PHE A 1 189 ? 2.373 -6.142 -13.611 1.00 93.19 189 PHE A N 1
ATOM 1496 C CA . PHE A 1 189 ? 3.694 -6.764 -13.535 1.00 93.19 189 PHE A CA 1
ATOM 1497 C C . PHE A 1 189 ? 3.628 -8.286 -13.422 1.00 93.19 189 PHE A C 1
ATOM 1499 O O . PHE A 1 189 ? 4.480 -8.958 -14.003 1.00 93.19 189 PHE A O 1
ATOM 1506 N N . ASN A 1 190 ? 2.628 -8.844 -12.735 1.00 95.12 190 ASN A N 1
ATOM 1507 C CA . ASN A 1 190 ? 2.407 -10.290 -12.699 1.00 95.12 190 ASN A CA 1
ATOM 1508 C C . ASN A 1 190 ? 2.068 -10.826 -14.088 1.00 95.12 190 ASN A C 1
ATOM 1510 O O . ASN A 1 190 ? 2.733 -11.746 -14.558 1.00 95.12 190 ASN A O 1
ATOM 1514 N N . LYS A 1 191 ? 1.124 -10.190 -14.792 1.00 96.31 191 LYS A N 1
ATOM 1515 C CA . LYS A 1 191 ? 0.798 -10.550 -16.176 1.00 96.31 191 LYS A CA 1
ATOM 1516 C C . LYS A 1 191 ? 2.039 -10.492 -17.069 1.00 96.31 191 LYS A C 1
ATOM 1518 O O . LYS A 1 191 ? 2.326 -11.439 -17.798 1.00 96.31 191 LYS A O 1
ATOM 1523 N N . ARG A 1 192 ? 2.817 -9.408 -16.978 1.00 95.56 192 ARG A N 1
ATOM 1524 C CA . ARG A 1 192 ? 4.037 -9.251 -17.777 1.00 95.56 192 ARG A CA 1
ATOM 1525 C C . ARG A 1 192 ? 5.086 -10.309 -17.440 1.00 95.56 192 ARG A C 1
ATOM 1527 O O . ARG A 1 192 ? 5.739 -10.830 -18.336 1.00 95.56 192 ARG A O 1
ATOM 1534 N N . LYS A 1 193 ? 5.257 -10.632 -16.160 1.00 94.75 193 LYS A N 1
ATOM 1535 C CA . LYS A 1 193 ? 6.157 -11.694 -15.703 1.00 94.75 193 LYS A CA 1
ATOM 1536 C C . LYS A 1 193 ? 5.738 -13.052 -16.274 1.00 94.75 193 LYS A C 1
ATOM 1538 O O . LYS A 1 193 ? 6.595 -13.748 -16.805 1.00 94.75 193 LYS A O 1
ATOM 1543 N N . GLU A 1 194 ? 4.455 -13.401 -16.219 1.00 94.50 194 GLU A N 1
ATOM 1544 C CA . GLU A 1 194 ? 3.933 -14.655 -16.780 1.00 94.50 194 GLU A CA 1
ATOM 1545 C C . GLU A 1 194 ? 4.153 -14.757 -18.297 1.00 94.50 194 GLU A C 1
ATOM 1547 O O . GLU A 1 194 ? 4.527 -15.816 -18.800 1.00 94.50 194 GLU A O 1
ATOM 1552 N N . GLU A 1 195 ? 3.945 -13.667 -19.043 1.00 94.88 195 GLU A N 1
ATOM 1553 C CA . GLU A 1 195 ? 4.244 -13.608 -20.482 1.0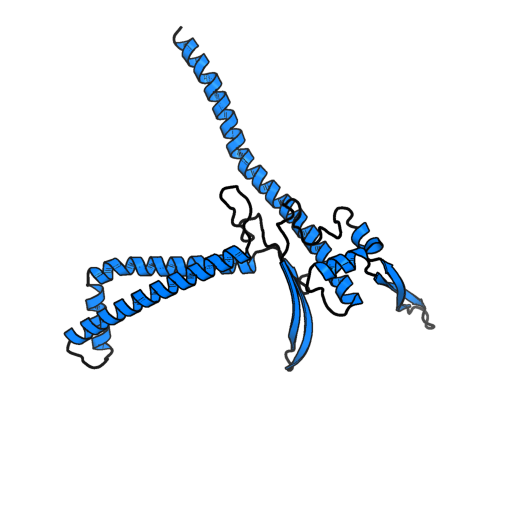0 94.88 195 GLU A CA 1
ATOM 1554 C C . GLU A 1 195 ? 5.726 -13.880 -20.761 1.00 94.88 195 GLU A C 1
ATOM 1556 O O . GLU A 1 195 ? 6.055 -14.704 -21.614 1.00 94.88 195 GLU A O 1
ATOM 1561 N N . LEU A 1 196 ? 6.617 -13.230 -20.007 1.00 93.56 196 LEU A N 1
ATOM 1562 C CA . LEU A 1 196 ? 8.061 -13.416 -20.142 1.00 93.56 196 LEU A CA 1
ATOM 1563 C C . LEU A 1 196 ? 8.494 -14.836 -19.757 1.00 93.56 196 LEU A C 1
ATOM 1565 O O . LEU A 1 196 ? 9.383 -15.394 -20.388 1.00 93.56 196 LEU A O 1
ATOM 1569 N N . GLU A 1 197 ? 7.874 -15.446 -18.746 1.00 92.81 197 GLU A N 1
ATOM 1570 C CA . GLU A 1 197 ? 8.148 -16.835 -18.360 1.00 92.81 197 GLU A CA 1
ATOM 1571 C C . GLU A 1 197 ? 7.686 -17.827 -19.438 1.00 92.81 197 GLU A C 1
ATOM 1573 O O . GLU A 1 197 ? 8.389 -18.799 -19.723 1.00 92.81 197 GLU A O 1
ATOM 1578 N N . LYS A 1 198 ? 6.553 -17.565 -20.103 1.00 94.31 198 LYS A N 1
ATOM 1579 C CA . LYS A 1 198 ? 6.117 -18.348 -21.271 1.00 94.31 198 LYS A CA 1
ATOM 1580 C C . LYS A 1 198 ? 7.102 -18.209 -22.428 1.00 94.31 198 LYS A C 1
ATOM 1582 O O . LYS A 1 198 ? 7.509 -19.222 -22.992 1.00 94.31 198 LYS A O 1
ATOM 1587 N N . GLU A 1 199 ? 7.523 -16.987 -22.749 1.00 91.19 199 GLU A N 1
ATOM 1588 C CA . GLU A 1 199 ? 8.547 -16.736 -23.768 1.00 91.19 199 GLU A CA 1
ATOM 1589 C C . GLU A 1 199 ? 9.856 -17.467 -23.420 1.00 91.19 199 GLU A C 1
ATOM 1591 O O . GLU A 1 199 ? 10.424 -18.159 -24.269 1.00 91.19 199 GLU A O 1
ATOM 1596 N N . ALA A 1 200 ? 10.271 -17.430 -22.149 1.00 89.81 200 ALA A N 1
ATOM 1597 C CA . ALA A 1 200 ? 11.463 -18.118 -21.655 1.00 89.81 200 ALA A CA 1
ATOM 1598 C C . ALA A 1 200 ? 11.373 -19.624 -21.884 1.00 89.81 200 ALA A C 1
ATOM 1600 O O . ALA A 1 200 ? 12.319 -20.223 -22.391 1.00 89.81 200 ALA A O 1
ATOM 1601 N N . LYS A 1 201 ? 10.222 -20.216 -21.558 1.00 91.06 201 LYS A N 1
ATOM 1602 C CA . LYS A 1 201 ? 9.973 -21.642 -21.748 1.00 91.06 201 LYS A CA 1
ATOM 1603 C C . LYS A 1 201 ? 10.019 -22.028 -23.224 1.00 91.06 201 LYS A C 1
ATOM 1605 O O . LYS A 1 201 ? 10.753 -22.936 -23.584 1.00 91.06 201 LYS A O 1
ATOM 1610 N N . THR A 1 202 ? 9.326 -21.290 -24.096 1.00 90.12 202 THR A N 1
ATOM 1611 C CA . THR A 1 202 ? 9.358 -21.574 -25.546 1.00 90.12 202 THR A CA 1
ATOM 1612 C C . THR A 1 202 ? 10.770 -21.491 -26.123 1.00 90.12 202 THR A C 1
ATOM 1614 O O . THR A 1 202 ? 11.142 -22.250 -27.020 1.00 90.12 202 THR A O 1
ATOM 1617 N N . PHE A 1 203 ? 11.580 -20.574 -25.595 1.00 85.75 203 PHE A N 1
ATOM 1618 C CA . PHE A 1 203 ? 12.973 -20.450 -25.973 1.00 85.75 203 PHE A CA 1
ATOM 1619 C C . PHE A 1 203 ? 13.819 -21.623 -25.457 1.00 85.75 203 PHE A C 1
ATOM 1621 O O . PHE A 1 203 ? 14.622 -22.162 -26.218 1.00 85.75 203 PHE A O 1
ATOM 1628 N N . GLN A 1 204 ? 13.625 -22.036 -24.200 1.00 84.69 204 GLN A N 1
ATOM 1629 C CA . GLN A 1 204 ? 14.273 -23.217 -23.619 1.00 84.69 204 GLN A CA 1
ATOM 1630 C C . GLN A 1 204 ? 13.945 -24.479 -24.418 1.00 84.69 204 GLN A C 1
ATOM 1632 O O . GLN A 1 204 ? 14.868 -25.165 -24.838 1.00 84.69 204 GLN A O 1
ATOM 1637 N N . ASP A 1 205 ? 12.676 -24.702 -24.764 1.00 89.75 205 ASP A N 1
ATOM 1638 C CA . ASP A 1 205 ? 12.249 -25.844 -25.581 1.00 89.75 205 ASP A CA 1
ATOM 1639 C C . ASP A 1 205 ? 12.968 -25.867 -26.948 1.00 89.75 205 ASP A C 1
ATOM 1641 O O . ASP A 1 205 ? 13.390 -26.915 -27.445 1.00 89.75 205 ASP A O 1
ATOM 1645 N N . LYS A 1 206 ? 13.156 -24.693 -27.570 1.00 87.12 206 LYS A N 1
ATOM 1646 C CA . LYS A 1 206 ? 13.918 -24.567 -28.824 1.00 87.12 206 LYS A CA 1
ATOM 1647 C C . LYS A 1 206 ? 15.401 -24.893 -28.627 1.00 87.12 206 LYS A C 1
ATOM 1649 O O . LYS A 1 206 ? 16.017 -25.469 -29.522 1.00 87.12 206 LYS A O 1
ATOM 1654 N N . MET A 1 207 ? 15.967 -24.503 -27.491 1.00 82.75 207 MET A N 1
ATOM 1655 C CA . MET A 1 207 ? 17.365 -24.742 -27.135 1.00 82.75 207 MET A CA 1
ATOM 1656 C C . MET A 1 207 ? 17.621 -26.230 -26.867 1.00 82.75 207 MET A C 1
ATOM 1658 O O . MET A 1 207 ? 18.549 -26.796 -27.441 1.00 82.75 207 MET A O 1
ATOM 1662 N N . ASP A 1 208 ? 16.736 -26.887 -26.120 1.00 84.81 208 ASP A N 1
ATOM 1663 C CA . ASP A 1 208 ? 16.787 -28.328 -25.856 1.00 84.81 208 ASP A CA 1
ATOM 1664 C C . ASP A 1 208 ? 16.675 -29.137 -27.150 1.00 84.81 208 ASP A C 1
ATOM 1666 O O . ASP A 1 208 ? 17.414 -30.098 -27.356 1.00 84.81 208 ASP A O 1
ATOM 1670 N N . LYS A 1 209 ? 15.828 -28.695 -28.089 1.00 87.19 209 LYS A N 1
ATOM 1671 C CA . LYS A 1 209 ? 15.759 -29.299 -29.424 1.00 87.19 209 LYS A CA 1
ATOM 1672 C C . LYS A 1 209 ? 17.084 -29.184 -30.187 1.00 87.19 209 LYS A C 1
ATOM 1674 O O . LYS A 1 209 ? 17.509 -30.154 -30.807 1.00 87.19 209 LYS A O 1
ATOM 1679 N N . MET A 1 210 ? 17.749 -28.027 -30.136 1.00 83.19 210 MET A N 1
ATOM 1680 C CA . MET A 1 210 ? 19.066 -27.858 -30.766 1.00 83.19 210 MET A CA 1
ATOM 1681 C C . MET A 1 210 ? 20.128 -28.756 -30.120 1.00 83.19 210 MET A C 1
ATOM 1683 O O . MET A 1 210 ? 20.942 -29.331 -30.836 1.00 83.19 210 MET A O 1
ATOM 1687 N N . LEU A 1 211 ? 20.115 -28.900 -28.789 1.00 81.88 211 LEU A N 1
ATOM 1688 C CA . LEU A 1 211 ? 21.001 -29.826 -28.075 1.00 81.88 211 LEU A CA 1
ATOM 1689 C C . LEU A 1 211 ? 20.760 -31.278 -28.500 1.00 81.88 211 LEU A C 1
ATOM 1691 O O . LEU A 1 211 ? 21.713 -32.006 -28.766 1.00 81.88 211 LEU A O 1
ATOM 1695 N N . GLU A 1 212 ? 19.499 -31.688 -28.605 1.00 84.12 212 GLU A N 1
ATOM 1696 C CA . GLU A 1 212 ? 19.116 -33.033 -29.036 1.00 84.12 212 GLU A CA 1
ATOM 1697 C C . GLU A 1 212 ? 19.565 -33.328 -30.477 1.00 84.12 212 GLU A C 1
ATOM 1699 O O . GLU A 1 212 ? 20.072 -34.413 -30.775 1.00 84.12 212 GLU A O 1
ATOM 1704 N N . ASP A 1 213 ? 19.441 -32.349 -31.376 1.00 85.19 213 ASP A N 1
ATOM 1705 C CA . ASP A 1 213 ? 19.933 -32.461 -32.750 1.00 85.19 213 ASP A CA 1
ATOM 1706 C C . ASP A 1 213 ? 21.471 -32.569 -32.801 1.00 85.19 213 ASP A C 1
ATOM 1708 O O . ASP A 1 213 ? 22.006 -33.337 -33.604 1.00 85.19 213 ASP A O 1
ATOM 1712 N N . GLU A 1 214 ? 22.202 -31.865 -31.927 1.00 83.06 214 GLU A N 1
ATOM 1713 C CA . GLU A 1 214 ? 23.661 -32.010 -31.793 1.00 83.06 214 GLU A CA 1
ATOM 1714 C C . GLU A 1 214 ? 24.064 -33.376 -31.211 1.00 83.06 214 GLU A C 1
ATOM 1716 O O . GLU A 1 214 ? 24.990 -34.007 -31.727 1.00 83.06 214 GLU A O 1
ATOM 1721 N N . ARG A 1 215 ? 23.340 -33.896 -30.207 1.00 80.06 215 ARG A N 1
ATOM 1722 C CA . ARG A 1 215 ? 23.561 -35.249 -29.654 1.00 80.06 215 ARG A CA 1
ATOM 1723 C C . ARG A 1 215 ? 23.473 -36.324 -30.737 1.00 80.06 215 ARG A C 1
ATOM 1725 O O . ARG A 1 215 ? 24.350 -37.184 -30.832 1.00 80.06 215 ARG A O 1
ATOM 1732 N N . LYS A 1 216 ? 22.459 -36.237 -31.607 1.00 82.75 216 LYS A N 1
ATOM 1733 C CA . LYS A 1 216 ? 22.269 -37.172 -32.730 1.00 82.75 216 LYS A CA 1
ATOM 1734 C C . LYS A 1 216 ? 23.440 -37.159 -33.715 1.00 82.75 216 LYS A C 1
ATOM 1736 O O . LYS A 1 216 ? 23.823 -38.221 -34.197 1.00 82.75 216 LYS A O 1
ATOM 1741 N N . LYS A 1 217 ? 24.041 -35.994 -33.989 1.00 82.12 217 LYS A N 1
ATOM 1742 C CA . LYS A 1 217 ? 25.211 -35.873 -34.884 1.00 82.12 217 LYS A CA 1
ATOM 1743 C C . LYS A 1 217 ? 26.474 -36.526 -34.317 1.00 82.12 217 LYS A C 1
ATOM 1745 O O . LYS A 1 217 ? 27.300 -37.000 -35.088 1.00 82.12 217 LYS A O 1
ATOM 1750 N N . ILE A 1 218 ? 26.626 -36.560 -32.991 1.00 77.69 218 ILE A N 1
ATOM 1751 C CA . ILE A 1 218 ? 27.795 -37.137 -32.298 1.00 77.69 218 ILE A CA 1
ATOM 1752 C C . ILE A 1 218 ? 27.741 -38.683 -32.281 1.00 77.69 218 ILE A C 1
ATOM 1754 O O . ILE A 1 218 ? 28.721 -39.337 -31.936 1.00 77.69 218 ILE A O 1
ATOM 1758 N N . GLY A 1 219 ? 26.627 -39.296 -32.703 1.00 66.56 219 GLY A N 1
ATOM 1759 C CA . GLY A 1 219 ? 26.473 -40.756 -32.778 1.00 66.56 219 GLY A CA 1
ATOM 1760 C C . GLY A 1 219 ? 26.071 -41.417 -31.454 1.00 66.56 219 GLY A C 1
ATOM 1761 O O . GLY A 1 219 ? 26.013 -42.642 -31.366 1.00 66.56 219 GLY A O 1
ATOM 1762 N N . GLY A 1 220 ? 25.757 -40.625 -30.425 1.00 57.56 220 GLY A N 1
ATOM 1763 C CA . GLY A 1 220 ? 25.271 -41.104 -29.134 1.00 57.56 220 GLY A CA 1
ATOM 1764 C C . GLY A 1 220 ? 23.748 -41.066 -29.067 1.00 57.56 220 GLY A C 1
ATOM 1765 O O . GLY A 1 220 ? 23.173 -40.070 -28.650 1.00 57.56 220 GLY A O 1
ATOM 1766 N N . GLY A 1 221 ? 23.076 -42.160 -29.433 1.00 55.16 221 GLY A N 1
ATOM 1767 C CA . GLY A 1 221 ? 21.627 -42.304 -29.221 1.00 55.16 221 GLY A CA 1
ATOM 1768 C C . GLY A 1 221 ? 21.215 -42.468 -27.747 1.00 55.16 221 GLY A C 1
ATOM 1769 O O . GLY A 1 221 ? 20.026 -42.574 -27.462 1.00 55.16 221 GLY A O 1
ATOM 1770 N N . LYS A 1 222 ? 22.175 -42.524 -26.808 1.00 58.00 222 LYS A N 1
ATOM 1771 C CA . LYS A 1 222 ? 21.932 -42.635 -25.362 1.00 58.00 222 LYS A CA 1
ATOM 1772 C C . LYS A 1 222 ? 22.630 -41.503 -24.597 1.00 58.00 222 LYS A C 1
ATOM 1774 O O . LYS A 1 222 ? 23.791 -41.227 -24.905 1.00 58.00 222 LYS A O 1
ATOM 1779 N N . PRO A 1 223 ? 21.969 -40.899 -23.588 1.00 58.16 223 PRO A N 1
ATOM 1780 C CA . PRO A 1 223 ? 22.576 -39.874 -22.744 1.00 58.16 223 PRO A CA 1
ATOM 1781 C C . PRO A 1 223 ? 23.822 -40.420 -22.040 1.00 58.16 223 PRO A C 1
ATOM 1783 O O . PRO A 1 223 ? 23.771 -41.465 -21.392 1.00 58.16 223 PRO A O 1
ATOM 1786 N N . SER A 1 224 ? 24.940 -39.718 -22.182 1.00 71.50 224 SER A N 1
ATOM 1787 C CA . SER A 1 224 ? 26.182 -39.952 -21.445 1.00 71.50 224 SER A CA 1
ATOM 1788 C C . SER A 1 224 ? 26.802 -38.594 -21.145 1.00 71.50 224 SER A C 1
ATOM 1790 O O . SER A 1 224 ? 26.786 -37.720 -22.013 1.00 71.50 224 SER A O 1
ATOM 1792 N N . ASP A 1 225 ? 27.382 -38.425 -19.955 1.00 74.06 225 ASP A N 1
ATOM 1793 C CA . ASP A 1 225 ? 27.983 -37.156 -19.516 1.00 74.06 225 ASP A CA 1
ATOM 1794 C C . ASP A 1 225 ? 29.014 -36.608 -20.522 1.00 74.06 225 ASP A C 1
ATOM 1796 O O . ASP A 1 225 ? 29.140 -35.395 -20.709 1.00 74.06 225 ASP A O 1
ATOM 1800 N N . SER A 1 226 ? 29.720 -37.498 -21.229 1.00 74.56 226 SER A N 1
ATOM 1801 C CA . SER A 1 226 ? 30.681 -37.140 -22.279 1.00 74.56 226 SER A CA 1
ATOM 1802 C C . SER A 1 226 ? 30.004 -36.601 -23.546 1.00 74.56 226 SER A C 1
ATOM 1804 O O . SER A 1 226 ? 30.441 -35.587 -24.093 1.00 74.56 226 SER A O 1
ATOM 1806 N N . VAL A 1 227 ? 28.914 -37.231 -23.989 1.00 74.56 227 VAL A N 1
ATOM 1807 C CA . VAL A 1 227 ? 28.125 -36.820 -25.162 1.00 74.56 227 VAL A CA 1
ATOM 1808 C C . VAL A 1 227 ? 27.441 -35.479 -24.901 1.00 74.56 227 VAL A C 1
ATOM 1810 O O . VAL A 1 227 ? 27.462 -34.602 -25.763 1.00 74.56 227 VAL A O 1
ATOM 1813 N N . ASP A 1 228 ? 26.915 -35.278 -23.695 1.00 75.25 228 ASP A N 1
ATOM 1814 C CA . ASP A 1 228 ? 26.240 -34.041 -23.294 1.00 75.25 228 ASP A CA 1
ATOM 1815 C C . ASP A 1 228 ? 27.209 -32.861 -23.183 1.00 75.25 228 ASP A C 1
ATOM 1817 O O . ASP A 1 228 ? 26.919 -31.754 -23.655 1.00 75.25 228 ASP A O 1
ATOM 1821 N N . SER A 1 229 ? 28.403 -33.109 -22.642 1.00 76.19 229 SER A N 1
ATOM 1822 C CA . SER A 1 229 ? 29.476 -32.114 -22.596 1.00 76.19 229 SER A CA 1
ATOM 1823 C C . SER A 1 229 ? 29.900 -31.688 -24.008 1.00 76.19 229 SER A C 1
ATOM 1825 O O . SER A 1 229 ? 30.016 -30.494 -24.290 1.00 76.19 229 SER A O 1
ATOM 1827 N N . LEU A 1 230 ? 30.068 -32.644 -24.930 1.00 77.94 230 LEU A N 1
ATOM 1828 C CA . LEU A 1 230 ? 30.447 -32.369 -26.322 1.00 77.94 230 LEU A CA 1
ATOM 1829 C C . LEU A 1 230 ? 29.339 -31.657 -27.111 1.00 77.94 230 LEU A C 1
ATOM 1831 O O . LEU A 1 230 ? 29.629 -30.696 -27.828 1.00 77.94 230 LEU A O 1
ATOM 1835 N N . ALA A 1 231 ? 28.079 -32.069 -26.949 1.00 78.94 231 ALA A N 1
ATOM 1836 C CA . ALA A 1 231 ? 26.928 -31.419 -27.578 1.00 78.94 231 ALA A CA 1
ATOM 1837 C C . ALA A 1 231 ? 26.800 -29.955 -27.129 1.00 78.94 231 ALA A C 1
ATOM 1839 O O . ALA A 1 231 ? 26.621 -29.060 -27.955 1.00 78.94 231 ALA A O 1
ATOM 1840 N N . THR A 1 232 ? 26.998 -29.689 -25.836 1.00 79.25 232 THR A N 1
ATOM 1841 C CA . THR A 1 232 ? 26.976 -28.329 -25.277 1.00 79.25 232 THR A CA 1
ATOM 1842 C C . THR A 1 232 ? 28.126 -27.474 -25.819 1.00 79.25 232 THR A C 1
ATOM 1844 O O . THR A 1 232 ? 27.926 -26.313 -26.185 1.00 79.25 232 THR A O 1
ATOM 1847 N N . ILE A 1 233 ? 29.333 -28.044 -25.936 1.00 82.00 233 ILE A N 1
ATOM 1848 C CA . ILE A 1 233 ? 30.492 -27.359 -26.527 1.00 82.00 233 ILE A CA 1
ATOM 1849 C C . ILE A 1 233 ? 30.230 -27.017 -27.999 1.00 82.00 233 ILE A C 1
ATOM 1851 O O . ILE A 1 233 ? 30.513 -25.891 -28.415 1.00 82.00 233 ILE A O 1
ATOM 1855 N N . ASN A 1 234 ? 29.670 -27.938 -28.785 1.00 82.12 234 ASN A N 1
ATOM 1856 C CA . ASN A 1 234 ? 29.350 -27.694 -30.193 1.00 82.12 234 ASN A CA 1
ATOM 1857 C C . ASN A 1 234 ? 28.250 -26.642 -30.352 1.00 82.12 234 ASN A C 1
ATOM 1859 O O . ASN A 1 234 ? 28.413 -25.695 -31.125 1.00 82.12 234 ASN A O 1
ATOM 1863 N N . LEU A 1 235 ? 27.189 -26.726 -29.548 1.00 80.81 235 LEU A N 1
ATOM 1864 C CA . LEU A 1 235 ? 26.125 -25.730 -29.550 1.00 80.81 235 LEU A CA 1
ATOM 1865 C C . LEU A 1 235 ? 26.647 -24.338 -29.162 1.00 80.81 235 LEU A C 1
ATOM 1867 O O . LEU A 1 235 ? 26.276 -23.347 -29.785 1.00 80.81 235 LEU A O 1
ATOM 1871 N N . SER A 1 236 ? 27.588 -24.241 -28.216 1.00 78.94 236 SER A N 1
ATOM 1872 C CA . SER A 1 236 ? 28.204 -22.962 -27.822 1.00 78.94 236 SER A CA 1
ATOM 1873 C C . SER A 1 236 ? 28.972 -22.253 -28.953 1.00 78.94 236 SER A C 1
ATOM 1875 O O . SER A 1 236 ? 29.193 -21.035 -28.895 1.00 78.94 236 SER A O 1
ATOM 1877 N N . LYS A 1 237 ? 29.376 -23.005 -29.987 1.00 82.75 237 LYS A N 1
ATOM 1878 C CA . LYS A 1 237 ? 30.050 -22.503 -31.193 1.00 82.75 237 LYS A CA 1
ATOM 1879 C C . LYS A 1 237 ? 29.064 -22.129 -32.306 1.00 82.75 237 LYS A C 1
ATOM 1881 O O . LYS A 1 237 ? 29.453 -21.412 -33.224 1.00 82.75 237 LYS A O 1
ATOM 1886 N N . ASN A 1 238 ? 27.805 -22.564 -32.223 1.00 81.62 238 ASN A N 1
ATOM 1887 C CA . ASN A 1 238 ? 26.767 -22.254 -33.201 1.00 81.62 238 ASN A CA 1
ATOM 1888 C C . ASN A 1 238 ? 26.421 -20.748 -33.176 1.00 81.62 238 ASN A C 1
ATOM 1890 O O . ASN A 1 238 ? 26.179 -20.160 -32.116 1.00 81.62 238 ASN A O 1
ATOM 1894 N N . ALA A 1 239 ? 26.400 -20.115 -34.354 1.00 78.56 239 ALA A N 1
ATOM 1895 C CA . ALA A 1 239 ? 26.138 -18.684 -34.505 1.00 78.56 239 ALA A CA 1
ATOM 1896 C C . ALA A 1 239 ? 24.734 -18.279 -34.019 1.00 78.56 239 ALA A C 1
ATOM 1898 O O . ALA A 1 239 ? 24.586 -17.255 -33.347 1.00 78.56 239 ALA A O 1
ATOM 1899 N N . ASP A 1 240 ? 23.720 -19.107 -34.284 1.00 77.50 240 ASP A N 1
ATOM 1900 C CA . ASP A 1 240 ? 22.339 -18.858 -33.863 1.00 77.50 240 ASP A CA 1
ATOM 1901 C C . ASP A 1 240 ? 22.186 -18.970 -32.346 1.00 77.50 240 ASP A C 1
ATOM 1903 O O . ASP A 1 240 ? 21.480 -18.171 -31.725 1.00 77.50 240 ASP A O 1
ATOM 1907 N N . PHE A 1 241 ? 22.880 -19.925 -31.722 1.00 78.25 241 PHE A N 1
ATOM 1908 C CA . PHE A 1 241 ? 22.891 -20.063 -30.268 1.00 78.25 241 PHE A CA 1
ATOM 1909 C C . PHE A 1 241 ? 23.554 -18.854 -29.600 1.00 78.25 241 PHE A C 1
ATOM 1911 O O . PHE A 1 241 ? 22.979 -18.251 -28.693 1.00 78.25 241 PHE A O 1
ATOM 1918 N N . ARG A 1 242 ? 24.726 -18.431 -30.095 1.00 80.44 242 ARG A N 1
ATOM 1919 C CA . ARG A 1 242 ? 25.434 -17.241 -29.593 1.00 80.44 242 ARG A CA 1
ATOM 1920 C C . ARG A 1 242 ? 24.585 -15.977 -29.691 1.00 80.44 242 ARG A C 1
ATOM 1922 O O . ARG A 1 242 ? 24.495 -15.242 -28.713 1.00 80.44 242 ARG A O 1
ATOM 1929 N N . LYS A 1 243 ? 23.911 -15.770 -30.826 1.00 81.06 243 LYS A N 1
ATOM 1930 C CA . LYS A 1 243 ? 23.014 -14.627 -31.051 1.00 81.06 243 LYS A CA 1
ATOM 1931 C C . LYS A 1 243 ? 21.820 -14.611 -30.093 1.00 81.06 243 LYS A C 1
ATOM 1933 O O . LYS A 1 243 ? 21.336 -13.547 -29.725 1.00 81.06 243 LYS A O 1
ATOM 1938 N N . ASN A 1 244 ? 21.319 -15.780 -29.698 1.00 79.50 244 ASN A N 1
ATOM 1939 C CA . ASN A 1 244 ? 20.156 -15.866 -28.820 1.00 79.50 244 ASN A CA 1
ATOM 1940 C C . ASN A 1 244 ? 20.506 -15.960 -27.322 1.00 79.50 244 ASN A C 1
ATOM 1942 O O . ASN A 1 244 ? 19.639 -15.706 -26.490 1.00 79.50 244 ASN A O 1
ATOM 1946 N N . LYS A 1 245 ? 21.759 -16.268 -26.961 1.00 79.19 245 LYS A N 1
ATOM 1947 C CA . LYS A 1 245 ? 22.231 -16.255 -25.566 1.00 79.19 245 LYS A CA 1
ATOM 1948 C C . LYS A 1 245 ? 22.029 -14.887 -24.907 1.00 79.19 245 LYS A C 1
ATOM 1950 O O . LYS A 1 245 ? 21.604 -14.827 -23.758 1.00 79.19 245 LYS A O 1
ATOM 1955 N N . GLU A 1 246 ? 22.285 -13.810 -25.649 1.00 78.81 246 GLU A N 1
ATOM 1956 C CA . GLU A 1 246 ? 22.075 -12.431 -25.188 1.00 78.81 246 GLU A CA 1
ATOM 1957 C C . GLU A 1 246 ? 20.595 -12.163 -24.862 1.00 78.81 246 GLU A C 1
ATOM 1959 O O . GLU A 1 246 ? 20.271 -11.679 -23.777 1.00 78.81 246 GLU A O 1
ATOM 1964 N N . LYS A 1 247 ? 19.683 -12.634 -25.725 1.00 82.31 247 LYS A N 1
ATOM 1965 C CA . LYS A 1 247 ? 18.232 -12.552 -25.494 1.00 82.31 247 LYS A CA 1
ATOM 1966 C C . LYS A 1 247 ? 17.792 -13.280 -24.224 1.00 82.31 247 LYS A C 1
ATOM 1968 O O . LYS A 1 247 ? 16.888 -12.813 -23.541 1.00 82.31 247 LYS A O 1
ATOM 1973 N N . TRP A 1 248 ? 18.421 -14.406 -23.880 1.00 76.19 248 TRP A N 1
ATOM 1974 C CA . TRP A 1 248 ? 18.127 -15.129 -22.636 1.00 76.19 248 TRP A CA 1
ATOM 1975 C C . TRP A 1 248 ? 18.569 -14.346 -21.389 1.00 76.19 248 TRP A C 1
ATOM 1977 O O . TRP A 1 248 ? 17.824 -14.255 -20.406 1.00 76.19 248 TRP A O 1
ATOM 1987 N N . THR A 1 249 ? 19.758 -13.736 -21.425 1.00 80.19 249 THR A N 1
ATOM 1988 C CA . THR A 1 249 ? 20.208 -12.833 -20.354 1.00 80.19 249 THR A CA 1
ATOM 1989 C C . THR A 1 249 ? 19.287 -11.624 -20.206 1.00 80.19 249 THR A C 1
ATOM 1991 O O . THR A 1 249 ? 18.959 -11.249 -19.081 1.00 80.19 249 THR A O 1
ATOM 1994 N N . ASP A 1 250 ? 18.793 -11.067 -21.311 1.00 88.19 250 ASP A N 1
ATOM 1995 C CA . ASP A 1 250 ? 17.837 -9.961 -21.276 1.00 88.19 250 ASP A CA 1
ATOM 1996 C C . ASP A 1 250 ? 16.495 -10.393 -20.681 1.00 88.19 250 ASP A C 1
ATOM 1998 O O . ASP A 1 250 ? 15.989 -9.761 -19.753 1.00 88.19 250 ASP A O 1
ATOM 2002 N N . LEU A 1 251 ? 15.938 -11.516 -21.140 1.00 88.00 251 LEU A N 1
ATOM 2003 C CA . LEU A 1 251 ? 14.653 -12.026 -20.668 1.00 88.00 251 LEU A CA 1
ATOM 2004 C C . LEU A 1 251 ? 14.676 -12.346 -19.167 1.00 88.00 251 LEU A C 1
ATOM 2006 O O . LEU A 1 251 ? 13.798 -11.916 -18.419 1.00 88.00 251 LEU A O 1
ATOM 2010 N N . SER A 1 252 ? 15.716 -13.040 -18.699 1.00 87.94 252 SER A N 1
ATOM 2011 C CA . SER A 1 252 ? 15.896 -13.336 -17.272 1.00 87.94 252 SER A CA 1
ATOM 2012 C C . SER A 1 252 ? 16.077 -12.064 -16.435 1.00 87.94 252 SER A C 1
ATOM 2014 O O . SER A 1 252 ? 15.503 -11.958 -15.346 1.00 87.94 252 SER A O 1
ATOM 2016 N N . LYS A 1 253 ? 16.787 -11.053 -16.958 1.00 93.06 253 LYS A N 1
ATOM 2017 C CA . LYS A 1 253 ? 16.888 -9.722 -16.345 1.00 93.06 253 LYS A CA 1
ATOM 2018 C C . LYS A 1 253 ? 15.518 -9.049 -16.238 1.00 93.06 253 LYS A C 1
ATOM 2020 O O . LYS A 1 253 ? 15.210 -8.513 -15.174 1.00 93.06 253 LYS A O 1
ATOM 2025 N N . TYR A 1 254 ? 14.677 -9.112 -17.272 1.00 93.44 254 TYR A N 1
ATOM 2026 C CA . TYR A 1 254 ? 13.320 -8.553 -17.238 1.00 93.44 254 TYR A CA 1
ATOM 2027 C C . TYR A 1 254 ? 12.397 -9.294 -16.266 1.00 93.44 254 TYR A C 1
ATOM 2029 O O . TYR A 1 254 ? 11.663 -8.645 -15.518 1.00 93.44 254 TYR A O 1
ATOM 2037 N N . ILE A 1 255 ? 12.450 -10.627 -16.218 1.00 93.00 255 ILE A N 1
ATOM 2038 C CA . ILE A 1 255 ? 11.687 -11.429 -15.247 1.00 93.00 255 ILE A CA 1
ATOM 2039 C C . ILE A 1 255 ? 12.093 -11.044 -13.822 1.00 93.00 255 ILE A C 1
ATOM 2041 O O . ILE A 1 255 ? 11.238 -10.760 -12.981 1.00 93.00 255 ILE A O 1
ATOM 2045 N N . ASN A 1 256 ? 13.400 -10.973 -13.553 1.00 94.44 256 ASN A N 1
ATOM 2046 C CA . ASN A 1 256 ? 13.918 -10.591 -12.242 1.00 94.44 256 ASN A CA 1
ATOM 2047 C C . ASN A 1 256 ? 13.558 -9.141 -11.879 1.00 94.44 256 ASN A C 1
ATOM 2049 O O . ASN A 1 256 ? 13.208 -8.855 -10.738 1.00 94.44 256 ASN A O 1
ATOM 2053 N N . LEU A 1 257 ? 13.592 -8.220 -12.845 1.00 94.25 257 LEU A N 1
ATOM 2054 C CA . LEU A 1 257 ? 13.192 -6.830 -12.634 1.00 94.25 257 LEU A CA 1
ATOM 2055 C C . LEU A 1 257 ? 11.711 -6.718 -12.255 1.00 94.25 257 LEU A C 1
ATOM 2057 O O . LEU A 1 257 ? 11.391 -6.034 -11.286 1.00 94.25 257 LEU A O 1
ATOM 2061 N N . ASN A 1 258 ? 10.815 -7.397 -12.979 1.00 93.94 258 ASN A N 1
ATOM 2062 C CA . ASN A 1 258 ? 9.388 -7.408 -12.644 1.00 93.94 258 ASN A CA 1
ATOM 2063 C C . ASN A 1 258 ? 9.150 -8.047 -11.274 1.00 93.94 258 ASN A C 1
ATOM 2065 O O . ASN A 1 258 ? 8.425 -7.479 -10.465 1.00 93.94 258 ASN A O 1
ATOM 2069 N N . ARG A 1 259 ? 9.840 -9.151 -10.959 1.00 93.94 259 ARG A N 1
ATOM 2070 C CA . ARG A 1 259 ? 9.800 -9.771 -9.626 1.00 93.94 259 ARG A CA 1
ATOM 2071 C C . ARG A 1 259 ? 10.183 -8.782 -8.523 1.00 93.94 259 ARG A C 1
ATOM 2073 O O . ARG A 1 259 ? 9.439 -8.648 -7.560 1.00 93.94 259 ARG A O 1
ATOM 2080 N N . LYS A 1 260 ? 11.297 -8.059 -8.680 1.00 92.69 260 LYS A N 1
ATOM 2081 C CA . LYS A 1 260 ? 11.737 -7.039 -7.715 1.00 92.69 260 LYS A CA 1
ATOM 2082 C C . LYS A 1 260 ? 10.739 -5.890 -7.586 1.00 92.69 260 LYS A C 1
ATOM 2084 O O . LYS A 1 260 ? 10.519 -5.403 -6.486 1.00 92.69 260 LYS A O 1
ATOM 2089 N N . ARG A 1 261 ? 10.130 -5.449 -8.692 1.00 91.19 261 ARG A N 1
ATOM 2090 C CA . ARG A 1 261 ? 9.093 -4.403 -8.671 1.00 91.19 261 ARG A CA 1
ATOM 2091 C C . ARG A 1 261 ? 7.846 -4.856 -7.916 1.00 91.19 261 ARG A C 1
ATOM 2093 O O . ARG A 1 261 ? 7.334 -4.083 -7.119 1.00 91.19 261 ARG A O 1
ATOM 2100 N N . ILE A 1 262 ? 7.396 -6.091 -8.136 1.00 91.25 262 ILE A N 1
ATOM 2101 C CA . ILE A 1 262 ? 6.275 -6.687 -7.395 1.00 91.25 262 ILE A CA 1
ATOM 2102 C C . ILE A 1 262 ? 6.614 -6.752 -5.905 1.00 91.25 262 ILE A C 1
ATOM 2104 O O . ILE A 1 262 ? 5.862 -6.235 -5.091 1.00 91.25 262 ILE A O 1
ATOM 2108 N N . GLU A 1 263 ? 7.786 -7.286 -5.553 1.00 91.31 263 GLU A N 1
ATOM 2109 C CA . GLU A 1 263 ? 8.235 -7.372 -4.159 1.00 91.31 263 GLU A CA 1
ATOM 2110 C C . GLU A 1 263 ? 8.286 -5.993 -3.482 1.00 91.31 263 GLU A C 1
ATOM 2112 O O . GLU A 1 263 ? 7.837 -5.836 -2.346 1.00 91.31 263 GLU A O 1
ATOM 2117 N N . LYS A 1 264 ? 8.786 -4.981 -4.201 1.00 89.62 264 LYS A N 1
ATOM 2118 C CA . LYS A 1 264 ? 8.809 -3.584 -3.758 1.00 89.62 264 LYS A CA 1
ATOM 2119 C C . LYS A 1 264 ? 7.392 -3.073 -3.466 1.00 89.62 264 LYS A C 1
ATOM 2121 O O . LYS A 1 264 ? 7.119 -2.564 -2.383 1.00 89.62 264 LYS A O 1
ATOM 2126 N N . LEU A 1 265 ? 6.475 -3.266 -4.414 1.00 89.50 265 LEU A N 1
ATOM 2127 C CA . LEU A 1 265 ? 5.075 -2.850 -4.312 1.00 89.50 265 LEU A CA 1
ATOM 2128 C C . LEU A 1 265 ? 4.286 -3.576 -3.220 1.00 89.50 265 LEU A C 1
ATOM 2130 O O . LEU A 1 265 ? 3.334 -3.016 -2.688 1.00 89.50 265 LEU A O 1
ATOM 2134 N N . GLU A 1 266 ? 4.652 -4.808 -2.882 1.00 87.38 266 GLU A N 1
ATOM 2135 C CA . GLU A 1 266 ? 3.992 -5.576 -1.823 1.00 87.38 266 GLU A CA 1
ATOM 2136 C C . GLU A 1 266 ? 4.468 -5.181 -0.420 1.00 87.38 266 GLU A C 1
ATOM 2138 O O . GLU A 1 266 ? 3.701 -5.263 0.543 1.00 87.38 266 GLU A O 1
ATOM 2143 N N . LYS A 1 267 ? 5.736 -4.775 -0.282 1.00 84.38 267 LYS A N 1
ATOM 2144 C CA . LYS A 1 267 ? 6.376 -4.568 1.026 1.00 84.38 267 LYS A CA 1
ATOM 2145 C C . LYS A 1 267 ? 6.424 -3.119 1.478 1.00 84.38 267 LYS A C 1
ATOM 2147 O O . LYS A 1 267 ? 6.370 -2.863 2.678 1.00 84.38 267 LYS A O 1
ATOM 2152 N N . GLU A 1 268 ? 6.581 -2.193 0.545 1.00 84.31 268 GLU A N 1
ATOM 2153 C CA . GLU A 1 268 ? 6.893 -0.803 0.866 1.00 84.31 268 GLU A CA 1
ATOM 2154 C C . GLU A 1 268 ? 5.708 0.165 1.039 1.00 84.31 268 GLU A C 1
ATOM 2156 O O . GLU A 1 268 ? 5.945 1.220 1.643 1.00 84.31 268 GLU A O 1
ATOM 2161 N N . PRO A 1 269 ? 4.458 -0.116 0.600 1.00 83.12 269 PRO A N 1
ATOM 2162 C CA . PRO A 1 269 ? 3.350 0.797 0.853 1.00 83.12 269 PRO A CA 1
ATOM 2163 C C . PRO A 1 269 ? 3.173 1.089 2.342 1.00 83.12 269 PRO A C 1
ATOM 2165 O O . PRO A 1 269 ? 3.337 0.211 3.194 1.00 83.12 269 PRO A O 1
ATOM 2168 N N . LEU A 1 270 ? 2.788 2.326 2.665 1.00 84.50 270 LEU A N 1
ATOM 2169 C CA . LEU A 1 270 ? 2.402 2.662 4.031 1.00 84.50 270 LEU A CA 1
ATOM 2170 C C . LEU A 1 270 ? 1.172 1.844 4.405 1.00 84.50 270 LEU A C 1
ATOM 2172 O O . LEU A 1 270 ? 0.118 1.954 3.781 1.00 84.50 270 LEU A O 1
ATOM 2176 N N . ARG A 1 271 ? 1.308 1.038 5.447 1.00 89.38 271 ARG A N 1
ATOM 2177 C CA . ARG A 1 271 ? 0.220 0.241 5.986 1.00 89.38 271 ARG A CA 1
ATOM 2178 C C . ARG A 1 271 ? 0.159 0.373 7.489 1.00 89.38 271 ARG A C 1
ATOM 2180 O O . ARG A 1 271 ? 1.092 0.852 8.129 1.00 89.38 271 ARG A O 1
ATOM 2187 N N . ILE A 1 272 ? -0.990 -0.007 8.015 1.00 90.06 272 ILE A N 1
ATOM 2188 C CA . ILE A 1 272 ? -1.227 -0.094 9.435 1.00 90.06 272 ILE A CA 1
ATOM 2189 C C . ILE A 1 272 ? -1.980 -1.382 9.738 1.00 90.06 272 ILE A C 1
ATOM 2191 O O . ILE A 1 272 ? -3.103 -1.594 9.276 1.00 90.06 272 ILE A O 1
ATOM 2195 N N . GLY A 1 273 ? -1.325 -2.256 10.492 1.00 84.19 273 GLY A N 1
ATOM 2196 C CA . GLY A 1 273 ? -1.888 -3.522 10.944 1.00 84.19 273 GLY A CA 1
ATOM 2197 C C . GLY A 1 273 ? -2.327 -3.520 12.408 1.00 84.19 273 GLY A C 1
ATOM 2198 O O . GLY A 1 273 ? -2.056 -2.587 13.172 1.00 84.19 273 GLY A O 1
ATOM 2199 N N . SER A 1 274 ? -2.964 -4.618 12.819 1.00 76.06 274 SER A N 1
ATOM 2200 C CA . SER A 1 274 ? -3.263 -4.921 14.228 1.00 76.06 274 SER A CA 1
ATOM 2201 C C . SER A 1 274 ? -2.024 -5.260 15.066 1.00 76.06 274 SER A C 1
ATOM 2203 O O . SER A 1 274 ? -2.064 -5.088 16.281 1.00 76.06 274 SER A O 1
ATOM 2205 N N . LEU A 1 275 ? -0.957 -5.754 14.428 1.00 66.94 275 LEU A N 1
ATOM 2206 C CA . LEU A 1 275 ? 0.273 -6.245 15.068 1.00 66.94 275 LEU A CA 1
ATOM 2207 C C . LEU A 1 275 ? 1.443 -5.251 15.005 1.00 66.94 275 LEU A C 1
ATOM 2209 O O . LEU A 1 275 ? 2.503 -5.520 15.558 1.00 66.94 275 LEU A O 1
ATOM 2213 N N . GLU A 1 276 ? 1.267 -4.128 14.315 1.00 62.34 276 GLU A N 1
ATOM 2214 C CA . GLU A 1 276 ? 2.275 -3.073 14.227 1.00 62.34 276 GLU A CA 1
ATOM 2215 C C . GLU A 1 276 ? 2.061 -2.084 15.386 1.00 62.34 276 GLU A C 1
ATOM 2217 O O . GLU A 1 276 ? 0.928 -1.640 15.614 1.00 62.34 276 GLU A O 1
ATOM 2222 N N . GLU A 1 277 ? 3.126 -1.750 16.122 1.00 43.03 277 GLU A N 1
ATOM 2223 C CA . GLU A 1 277 ? 3.089 -0.759 17.214 1.00 43.03 277 GLU A CA 1
ATOM 2224 C C . GLU A 1 277 ? 2.779 0.667 16.717 1.00 43.03 277 GLU A C 1
ATOM 2226 O O . GLU A 1 277 ? 3.000 0.997 15.523 1.00 43.03 277 GLU A O 1
#

pLDDT: mean 86.33, std 9.5, range [43.03, 96.75]

Solvent-accessible surface area (backbone atoms only — not comparable to full-atom values): 15412 Å² total; per-residue (Å²): 114,75,66,61,55,52,52,65,56,46,52,60,53,52,52,51,50,54,51,49,53,52,49,67,56,45,53,61,52,55,52,51,50,50,40,53,56,46,50,53,48,44,52,52,50,46,55,50,50,50,51,54,38,51,52,40,24,74,67,68,77,39,53,58,54,48,67,67,64,46,30,50,37,40,65,74,25,64,40,75,41,72,46,81,45,73,42,77,46,99,52,89,94,45,71,45,79,44,80,45,74,80,46,76,41,48,32,33,69,69,54,39,59,77,40,75,92,51,54,52,87,55,63,51,36,43,72,101,54,59,83,86,47,45,48,45,66,44,43,51,74,43,81,46,70,47,98,85,70,53,72,49,81,40,73,35,38,40,37,32,47,32,51,35,75,41,64,89,26,47,30,47,61,48,100,86,69,45,51,43,52,43,67,60,49,42,53,51,38,49,53,52,35,53,53,49,51,51,52,49,48,58,51,49,56,54,49,52,50,52,42,52,56,39,28,56,74,74,69,46,93,61,97,42,77,68,53,53,52,49,20,51,55,53,47,66,70,34,66,70,50,53,66,46,50,57,55,51,57,50,50,53,49,51,39,51,49,35,50,50,52,42,54,40,48,74,67,37,35,63,63,45,46,70,87,56,134

Secondary structure (DSSP, 8-state):
-HHHHHHHHHHHHHHHHHHHHHHHHHHHHHHHHHHHHHHHHHHHHHHHHHHHHHHHHHHHSS--SSHHHHHHHHHH-EEEEEEEEEEEPSSTT-EEEEEEEEEEEEHHHHTGGG-TT--STTSSBPTTS-TT-B-EEEEEEEEEEPTTS-EEEEEEEEEE-SS---GGGT--B-TTSPBPPHHHHHHHHHHHHHHHHHHHHHHHHHHHHHHHHHHHHTT-SS--HHHHHHHHHHHHH-HHHHHHHHHHHHHHHHHHHHHHHHHHHHHSS-EEESS--

Mean predicted aligned error: 10.17 Å

Foldseek 3Di:
DVVVVVVVVVVVVVVVVVVVVVCVVVVVVVLVVVQVVLVVQQVVLQVLVLVLQVQVCQPPVAGDADLVVSLCCQVFNKGFDWDWDFDDDPDPPDTDTDIDGPGIDRNNVPRVVVPVVDHSVQSQARPPDDSVQGWDKGKDWDFDADPVRDTDIDIKMKTFRQFRLDVQLLFDADPVSGTDGLVVLLVVLVVVLVVLVVVLVVVVVVVVVQLVVLLVVVVDPDDDPVSSVVSVVVLCVDPVSVVCVVVNVVSVVSSVVSVVSSVSSVPRTDMDMPPDD